Protein AF-A0A196SI64-F1 (afdb_monomer_lite)

Structure (mmCIF, N/CA/C/O backbone):
data_AF-A0A196SI64-F1
#
_entry.id   AF-A0A196SI64-F1
#
loop_
_atom_site.group_PDB
_atom_site.id
_atom_site.type_symbol
_atom_site.label_atom_id
_atom_site.label_alt_id
_atom_site.label_comp_id
_atom_site.label_asym_id
_atom_site.label_entity_id
_atom_site.label_seq_id
_atom_site.pdbx_PDB_ins_code
_atom_site.Cartn_x
_atom_site.Cartn_y
_atom_site.Cartn_z
_atom_site.occupancy
_atom_site.B_iso_or_equiv
_atom_site.auth_seq_id
_atom_site.auth_comp_id
_atom_site.auth_asym_id
_atom_site.auth_atom_id
_atom_site.pdbx_PDB_model_num
ATOM 1 N N . MET A 1 1 ? 6.302 -26.941 -8.525 1.00 30.08 1 MET A N 1
ATOM 2 C CA . MET A 1 1 ? 6.278 -25.938 -9.604 1.00 30.08 1 MET A CA 1
ATOM 3 C C . MET A 1 1 ? 6.922 -24.728 -8.967 1.00 30.08 1 MET A C 1
ATOM 5 O O . MET A 1 1 ? 6.336 -24.206 -8.030 1.00 30.08 1 MET A O 1
ATOM 9 N N . ASP A 1 2 ? 8.178 -24.442 -9.303 1.00 28.81 2 ASP A N 1
ATOM 10 C CA . ASP A 1 2 ? 8.919 -23.342 -8.682 1.00 28.81 2 ASP A CA 1
ATOM 11 C C . ASP A 1 2 ? 8.288 -22.029 -9.145 1.00 28.81 2 ASP A C 1
ATOM 13 O O . ASP A 1 2 ? 8.550 -21.562 -10.251 1.00 28.81 2 ASP A O 1
ATOM 17 N N . LEU A 1 3 ? 7.377 -21.486 -8.336 1.00 34.16 3 LEU A N 1
ATOM 18 C CA . LEU A 1 3 ? 6.926 -20.113 -8.503 1.00 34.16 3 LEU A CA 1
ATOM 19 C C . LEU A 1 3 ? 8.133 -19.219 -8.200 1.00 34.16 3 LEU A C 1
ATOM 21 O O . LEU A 1 3 ? 8.710 -19.281 -7.114 1.00 34.16 3 LEU A O 1
ATOM 25 N N . SER A 1 4 ? 8.569 -18.439 -9.185 1.00 33.88 4 SER A N 1
ATOM 26 C CA . SER A 1 4 ? 9.511 -17.346 -8.972 1.00 33.88 4 SER A CA 1
ATOM 27 C C . SER A 1 4 ? 8.766 -16.250 -8.216 1.00 33.88 4 SER A C 1
ATOM 29 O O . SER A 1 4 ? 7.861 -15.628 -8.768 1.00 33.88 4 SER A O 1
ATOM 31 N N . TYR A 1 5 ? 9.104 -16.031 -6.949 1.00 38.38 5 TYR A N 1
ATOM 32 C CA . TYR A 1 5 ? 8.443 -15.014 -6.136 1.00 38.38 5 TYR A CA 1
ATOM 33 C C . TYR A 1 5 ? 9.194 -13.705 -6.302 1.00 38.38 5 TYR A C 1
ATOM 35 O O . TYR A 1 5 ? 10.058 -13.366 -5.495 1.00 38.38 5 TYR A O 1
ATOM 43 N N . TYR A 1 6 ? 8.868 -12.973 -7.363 1.00 43.50 6 TYR A N 1
ATOM 44 C CA . TYR A 1 6 ? 9.128 -11.544 -7.372 1.00 43.50 6 TYR A CA 1
ATOM 45 C C . TYR A 1 6 ? 7.879 -10.792 -6.926 1.00 43.50 6 TYR A C 1
ATOM 47 O O . TYR A 1 6 ? 6.749 -11.161 -7.240 1.00 43.50 6 TYR A O 1
ATOM 55 N N . VAL A 1 7 ? 8.099 -9.691 -6.212 1.00 43.78 7 VAL A N 1
ATOM 56 C CA . VAL A 1 7 ? 7.031 -8.777 -5.790 1.00 43.78 7 VAL A CA 1
ATOM 57 C C . VAL A 1 7 ? 6.436 -8.011 -6.986 1.00 43.78 7 VAL A C 1
ATOM 59 O O . VAL A 1 7 ? 5.383 -7.383 -6.873 1.00 43.78 7 VAL A O 1
ATOM 62 N N . PHE A 1 8 ? 7.040 -8.104 -8.178 1.00 49.38 8 PHE A N 1
ATOM 63 C CA . PHE A 1 8 ? 6.669 -7.290 -9.333 1.00 49.38 8 PHE A CA 1
ATOM 64 C C . PHE A 1 8 ? 6.769 -8.067 -10.650 1.00 49.38 8 PHE A C 1
ATOM 66 O O . PHE A 1 8 ? 7.832 -8.114 -11.259 1.00 49.38 8 PHE A O 1
ATOM 73 N N . ASP A 1 9 ? 5.646 -8.600 -11.135 1.00 44.19 9 ASP A N 1
ATOM 74 C CA . ASP A 1 9 ? 5.552 -9.148 -12.503 1.00 44.19 9 ASP A CA 1
ATOM 75 C C . ASP A 1 9 ? 5.504 -8.039 -13.571 1.00 44.19 9 ASP A C 1
ATOM 77 O O . ASP A 1 9 ? 5.428 -8.300 -14.768 1.00 44.19 9 ASP A O 1
ATOM 81 N N . SER A 1 10 ? 5.544 -6.766 -13.165 1.00 54.84 10 SER A N 1
ATOM 82 C CA . SER A 1 10 ? 5.630 -5.627 -14.078 1.00 54.84 10 SER A CA 1
ATOM 83 C C . SER A 1 10 ? 6.319 -4.449 -13.389 1.00 54.84 10 SER A C 1
ATOM 85 O O . SER A 1 10 ? 5.658 -3.573 -12.828 1.00 54.84 10 SER A O 1
ATOM 87 N N . LEU A 1 11 ? 7.656 -4.403 -13.449 1.00 63.66 11 LEU A N 1
ATOM 88 C CA . LEU A 1 11 ? 8.437 -3.193 -13.132 1.00 63.66 11 LEU A CA 1
ATOM 89 C C . LEU A 1 11 ? 7.867 -1.974 -13.868 1.00 63.66 11 LEU A C 1
ATOM 91 O O . LEU A 1 11 ? 7.772 -0.892 -13.293 1.00 63.66 11 LEU A O 1
ATOM 95 N N . LEU A 1 12 ? 7.380 -2.196 -15.091 1.00 64.81 12 LEU A N 1
ATOM 96 C CA . LEU A 1 12 ? 6.592 -1.244 -15.857 1.00 64.81 12 LEU A CA 1
ATOM 97 C C . LEU A 1 12 ? 5.454 -0.606 -15.056 1.00 64.81 12 LEU A C 1
ATOM 99 O O . LEU A 1 12 ? 5.358 0.611 -15.035 1.00 64.81 12 LEU A O 1
ATOM 103 N N . ILE A 1 13 ? 4.614 -1.388 -14.370 1.00 62.69 13 ILE A N 1
ATOM 104 C CA . ILE A 1 13 ? 3.461 -0.853 -13.630 1.00 62.69 13 ILE A CA 1
ATOM 105 C C . ILE A 1 13 ? 3.941 0.061 -12.508 1.00 62.69 13 ILE A C 1
ATOM 107 O O . ILE A 1 13 ? 3.446 1.175 -12.394 1.00 62.69 13 ILE A O 1
ATOM 111 N N . ILE A 1 14 ? 4.946 -0.351 -11.729 1.00 67.44 14 ILE A N 1
ATOM 112 C CA . ILE A 1 14 ? 5.529 0.497 -10.676 1.00 67.44 14 ILE A CA 1
ATOM 113 C C . ILE A 1 14 ? 6.030 1.809 -11.271 1.00 67.44 14 ILE A C 1
ATOM 115 O O . ILE A 1 14 ? 5.760 2.883 -10.739 1.00 67.44 14 ILE A O 1
ATOM 119 N N . PHE A 1 15 ? 6.766 1.724 -12.375 1.00 73.38 15 PHE A N 1
ATOM 120 C CA . PHE A 1 15 ? 7.350 2.894 -13.005 1.00 73.38 15 PHE A CA 1
ATOM 121 C C . PHE A 1 15 ? 6.266 3.817 -13.553 1.00 73.38 15 PHE A C 1
ATOM 123 O O . PHE A 1 15 ? 6.338 5.022 -13.340 1.00 73.38 15 PHE A O 1
ATOM 130 N N . VAL A 1 16 ? 5.219 3.264 -14.163 1.00 67.62 16 VAL A N 1
ATOM 131 C CA . VAL A 1 16 ? 4.068 4.033 -14.635 1.00 67.62 16 VAL A CA 1
ATOM 132 C C . VAL A 1 16 ? 3.354 4.712 -13.465 1.00 67.62 16 VAL A C 1
ATOM 134 O O . VAL A 1 16 ? 3.105 5.908 -13.507 1.00 67.62 16 VAL A O 1
ATOM 137 N N . CYS A 1 17 ? 3.118 4.013 -12.359 1.00 63.72 17 CYS A N 1
ATOM 138 C CA . CYS A 1 17 ? 2.460 4.604 -11.187 1.00 63.72 17 CYS A CA 1
ATOM 139 C C . CYS A 1 17 ? 3.237 5.753 -10.568 1.00 63.72 17 CYS A C 1
ATOM 141 O O . CYS A 1 17 ? 2.659 6.702 -10.044 1.00 63.72 17 CYS A O 1
ATOM 143 N N . LEU A 1 18 ? 4.557 5.601 -10.525 1.00 67.62 18 LEU A N 1
ATOM 144 C CA . LEU A 1 18 ? 5.414 6.509 -9.787 1.00 67.62 18 LEU A CA 1
ATOM 145 C C . LEU A 1 18 ? 5.905 7.669 -10.650 1.00 67.62 18 LEU A C 1
ATOM 147 O O . LEU A 1 18 ? 6.219 8.722 -10.093 1.00 67.62 18 LEU A O 1
ATOM 151 N N . PHE A 1 19 ? 5.992 7.472 -11.968 1.00 76.50 19 PHE A N 1
ATOM 152 C CA . PHE A 1 19 ? 6.751 8.343 -12.861 1.00 76.50 19 PHE A CA 1
ATOM 153 C C . PHE A 1 19 ? 6.065 8.634 -14.201 1.00 76.50 19 PHE A C 1
ATOM 155 O O . PHE A 1 19 ? 6.665 9.337 -15.008 1.00 76.50 19 PHE A O 1
ATOM 162 N N . PHE A 1 20 ? 4.857 8.129 -14.482 1.00 75.56 20 PHE A N 1
ATOM 163 C CA . PHE A 1 20 ? 4.168 8.440 -15.740 1.00 75.56 20 PHE A CA 1
ATOM 164 C C . PHE A 1 20 ? 3.670 9.884 -15.774 1.00 75.56 20 PHE A C 1
ATOM 166 O O . PHE A 1 20 ? 2.842 10.307 -14.968 1.00 75.56 20 PHE A O 1
ATOM 173 N N . ASP A 1 21 ? 4.161 10.621 -16.758 1.00 72.19 21 ASP A N 1
ATOM 174 C CA . ASP A 1 21 ? 3.692 11.934 -17.152 1.00 72.19 21 ASP A CA 1
ATOM 175 C C . ASP A 1 21 ? 2.657 11.774 -18.273 1.00 72.19 21 ASP A C 1
ATOM 177 O O . ASP A 1 21 ? 2.981 11.397 -19.403 1.00 72.19 21 ASP A O 1
ATOM 181 N N . ASN A 1 22 ? 1.390 12.032 -17.944 1.00 63.09 22 ASN A N 1
ATOM 182 C CA . ASN A 1 22 ? 0.224 11.782 -18.793 1.00 63.09 22 ASN A CA 1
ATOM 183 C C . ASN A 1 22 ? 0.095 12.805 -19.942 1.00 63.09 22 ASN A C 1
ATOM 185 O O . ASN A 1 22 ? -0.873 13.558 -20.040 1.00 63.09 22 ASN A O 1
ATOM 189 N N . SER A 1 23 ? 1.097 12.828 -20.814 1.00 65.12 23 SER A N 1
ATOM 190 C CA . SER A 1 23 ? 1.208 13.703 -21.985 1.00 65.12 23 SER A CA 1
ATOM 191 C C . SER A 1 23 ? 0.613 13.092 -23.266 1.00 65.12 23 SER A C 1
ATOM 193 O O . SER A 1 23 ? 0.584 13.751 -24.306 1.00 65.12 23 SER A O 1
ATOM 195 N N . THR A 1 24 ? 0.118 11.850 -23.210 1.00 66.38 24 THR A N 1
ATOM 196 C CA . THR A 1 24 ? -0.490 11.134 -24.346 1.00 66.38 24 THR A CA 1
ATOM 197 C C . THR A 1 24 ? -1.909 11.609 -24.654 1.00 66.38 24 THR A C 1
ATOM 199 O O . THR A 1 24 ? -2.684 11.896 -23.745 1.00 66.38 24 THR A O 1
ATOM 202 N N . SER A 1 25 ? -2.302 11.589 -25.932 1.00 73.81 25 SER A N 1
ATOM 203 C CA . SER A 1 25 ? -3.694 11.815 -26.362 1.00 73.81 25 SER A CA 1
ATOM 204 C C . SER A 1 25 ? -4.568 10.550 -26.359 1.00 73.81 25 SER A C 1
ATOM 206 O O . SER A 1 25 ? -5.741 10.623 -26.728 1.00 73.81 25 SER A O 1
ATOM 208 N N . ASP A 1 26 ? -4.002 9.395 -26.004 1.00 74.81 26 ASP A N 1
ATOM 209 C CA . ASP A 1 26 ? -4.664 8.095 -26.099 1.00 74.81 26 ASP A CA 1
ATOM 210 C C . ASP A 1 26 ? -5.736 7.873 -25.023 1.00 74.81 26 ASP A C 1
ATOM 212 O O . ASP A 1 26 ? -5.759 8.484 -23.949 1.00 74.81 26 ASP A O 1
ATOM 216 N N . SER A 1 27 ? -6.679 6.982 -25.337 1.00 67.38 27 SER A N 1
ATOM 217 C CA . SER A 1 27 ? -7.809 6.680 -24.458 1.00 67.38 27 SER A CA 1
ATOM 218 C C . SER A 1 27 ? -7.387 5.881 -23.214 1.00 67.38 27 SER A C 1
ATOM 220 O O . SER A 1 27 ? -6.330 5.255 -23.180 1.00 67.38 27 SER A O 1
ATOM 222 N N . LEU A 1 28 ? -8.235 5.877 -22.172 1.00 53.81 28 LEU A N 1
ATOM 223 C CA . LEU A 1 28 ? -7.975 5.114 -20.934 1.00 53.81 28 LEU A CA 1
ATOM 224 C C . LEU A 1 28 ? -7.780 3.639 -21.194 1.00 53.81 28 LEU A C 1
ATOM 226 O O . LEU A 1 28 ? -6.816 3.049 -20.718 1.00 53.81 28 LEU A O 1
ATOM 230 N N . ASP A 1 29 ? -8.710 3.082 -21.951 1.00 53.50 29 ASP A N 1
ATOM 231 C CA . ASP A 1 29 ? -8.755 1.658 -22.198 1.00 53.50 29 ASP A CA 1
ATOM 232 C C . ASP A 1 29 ? -7.506 1.239 -22.969 1.00 53.50 29 ASP A C 1
ATOM 234 O O . ASP A 1 29 ? -6.920 0.210 -22.665 1.00 53.50 29 ASP A O 1
ATOM 238 N N . THR A 1 30 ? -7.026 2.091 -23.880 1.00 65.69 30 THR A N 1
ATOM 239 C CA . THR A 1 30 ? -5.763 1.900 -24.601 1.00 65.69 30 THR A CA 1
ATOM 240 C C . THR A 1 30 ? -4.565 1.888 -23.648 1.00 65.69 30 THR A C 1
ATOM 242 O O . THR A 1 30 ? -3.790 0.938 -23.670 1.00 65.69 30 THR A O 1
ATOM 245 N N . ILE A 1 31 ? -4.441 2.878 -22.757 1.00 60.47 31 ILE A N 1
ATOM 246 C CA . ILE A 1 31 ? -3.343 2.942 -21.776 1.00 60.47 31 ILE A CA 1
ATOM 247 C C . ILE A 1 31 ? -3.358 1.717 -20.849 1.00 60.47 31 ILE A C 1
ATOM 249 O O . ILE A 1 31 ? -2.324 1.090 -20.638 1.00 60.47 31 ILE A O 1
ATOM 253 N N . ILE A 1 32 ? -4.523 1.342 -20.311 1.00 57.56 32 ILE A N 1
ATOM 254 C CA . ILE A 1 32 ? -4.653 0.159 -19.446 1.00 57.56 32 ILE A CA 1
ATOM 255 C C . ILE A 1 32 ? -4.299 -1.113 -20.216 1.00 57.56 32 ILE A C 1
ATOM 257 O O . ILE A 1 32 ? -3.566 -1.945 -19.690 1.00 57.56 32 ILE A O 1
ATOM 261 N N . GLN A 1 33 ? -4.771 -1.261 -21.456 1.00 59.78 33 GLN A N 1
ATOM 262 C CA . GLN A 1 33 ? -4.428 -2.402 -22.308 1.00 59.78 33 GLN A CA 1
ATOM 263 C C . GLN A 1 33 ? -2.913 -2.506 -22.507 1.00 59.78 33 GLN A C 1
ATOM 265 O O . GLN A 1 33 ? -2.360 -3.584 -22.313 1.00 59.78 33 GLN A O 1
ATOM 270 N N . HIS A 1 34 ? -2.230 -1.396 -22.803 1.00 63.34 34 HIS A N 1
ATOM 271 C CA . HIS A 1 34 ? -0.771 -1.367 -22.923 1.00 63.34 34 HIS A CA 1
ATOM 272 C C . HIS A 1 34 ? -0.076 -1.725 -21.601 1.00 63.34 34 HIS A C 1
ATOM 274 O O . HIS A 1 34 ? 0.889 -2.488 -21.609 1.00 63.34 34 HIS A O 1
ATOM 280 N N . ALA A 1 35 ? -0.571 -1.235 -20.457 1.00 58.34 35 ALA A N 1
ATOM 281 C CA . ALA A 1 35 ? -0.001 -1.558 -19.144 1.00 58.34 35 ALA A CA 1
ATOM 282 C C . ALA A 1 35 ? -0.155 -3.049 -18.814 1.00 58.34 35 ALA A C 1
ATOM 284 O O . ALA A 1 35 ? 0.813 -3.696 -18.422 1.00 58.34 35 ALA A O 1
ATOM 285 N N . MET A 1 36 ? -1.352 -3.604 -19.023 1.00 53.72 36 MET A N 1
ATOM 286 C CA . MET A 1 36 ? -1.650 -5.026 -18.818 1.00 53.72 36 MET A CA 1
ATOM 287 C C . MET A 1 36 ? -0.894 -5.932 -19.797 1.00 53.72 36 MET A C 1
ATOM 289 O O . MET A 1 36 ? -0.598 -7.076 -19.464 1.00 53.72 36 MET A O 1
ATOM 293 N N . ALA A 1 37 ? -0.581 -5.433 -20.994 1.00 62.78 37 ALA A N 1
ATOM 294 C CA . ALA A 1 37 ? 0.196 -6.146 -22.002 1.00 62.78 37 ALA A CA 1
ATOM 295 C C . ALA A 1 37 ? 1.718 -6.043 -21.797 1.00 62.78 37 ALA A C 1
ATOM 297 O O . ALA A 1 37 ? 2.463 -6.683 -22.538 1.00 62.78 37 ALA A O 1
ATOM 298 N N . GLY A 1 38 ? 2.195 -5.252 -20.828 1.00 61.66 38 GLY A N 1
ATOM 299 C CA . GLY A 1 38 ? 3.630 -5.045 -20.627 1.00 61.66 38 GLY A CA 1
ATOM 300 C C . GLY A 1 38 ? 4.293 -4.221 -21.741 1.00 61.66 38 GLY A C 1
ATOM 301 O O . GLY A 1 38 ? 5.450 -4.469 -22.075 1.00 61.66 38 GLY A O 1
ATOM 302 N N . ASP A 1 39 ? 3.579 -3.273 -22.359 1.00 72.25 39 ASP A N 1
ATOM 303 C CA . ASP A 1 39 ? 4.062 -2.515 -23.522 1.00 72.25 39 ASP A CA 1
ATOM 304 C C . ASP A 1 39 ? 5.041 -1.395 -23.128 1.00 72.25 39 ASP A C 1
ATOM 306 O O . ASP A 1 39 ? 4.709 -0.212 -23.061 1.00 72.25 39 ASP A O 1
ATOM 310 N N . TYR A 1 40 ? 6.284 -1.777 -22.842 1.00 70.81 40 TYR A N 1
ATOM 311 C CA . TYR A 1 40 ? 7.365 -0.846 -22.518 1.00 70.81 40 TYR A CA 1
ATOM 312 C C . TYR A 1 40 ? 7.569 0.272 -23.559 1.00 70.81 40 TYR A C 1
ATOM 314 O O . TYR A 1 40 ? 7.683 1.429 -23.139 1.00 70.81 40 TYR A O 1
ATOM 322 N N . PRO A 1 41 ? 7.605 -0.004 -24.882 1.00 79.25 41 PRO A N 1
ATOM 323 C CA . PRO A 1 41 ? 7.725 1.039 -25.902 1.00 79.25 41 PRO A CA 1
ATOM 324 C C . PRO A 1 41 ? 6.670 2.140 -25.793 1.00 79.25 41 PRO A C 1
ATOM 326 O O . PRO A 1 41 ? 6.998 3.302 -26.030 1.00 79.25 41 PRO A O 1
ATOM 329 N N . TYR A 1 42 ? 5.439 1.785 -25.414 1.00 80.19 42 TYR A N 1
ATOM 330 C CA . TYR A 1 42 ? 4.369 2.753 -25.199 1.00 80.19 42 TYR A CA 1
ATOM 331 C C . TYR A 1 42 ? 4.674 3.704 -24.032 1.00 80.19 42 TYR A C 1
ATOM 333 O O . TYR A 1 42 ? 4.521 4.911 -24.174 1.00 80.19 42 TYR A O 1
ATOM 341 N N . PHE A 1 43 ? 5.130 3.196 -22.882 1.00 77.50 43 PHE A N 1
ATOM 342 C CA . PHE A 1 43 ? 5.270 4.017 -21.669 1.00 77.50 43 PHE A CA 1
ATOM 343 C C . PHE A 1 43 ? 6.596 4.754 -21.535 1.00 77.50 43 PHE A C 1
ATOM 345 O O . PHE A 1 43 ? 6.608 5.852 -20.988 1.00 77.50 43 PHE A O 1
ATOM 352 N N . ILE A 1 44 ? 7.707 4.176 -22.000 1.00 81.25 44 ILE A N 1
ATOM 353 C CA . ILE A 1 44 ? 9.061 4.730 -21.815 1.00 81.25 44 ILE A CA 1
ATOM 354 C C . ILE A 1 44 ? 9.173 6.229 -22.148 1.00 81.25 44 ILE A C 1
ATOM 356 O O . ILE A 1 44 ? 9.777 6.944 -21.348 1.00 81.25 44 ILE A O 1
ATOM 360 N N . PRO A 1 45 ? 8.596 6.740 -23.256 1.00 82.94 45 PRO A N 1
ATOM 361 C CA . PRO A 1 45 ? 8.681 8.162 -23.601 1.00 82.94 45 PRO A CA 1
ATOM 362 C C . PRO A 1 45 ? 8.002 9.100 -22.595 1.00 82.94 45 PRO A C 1
ATOM 364 O O . PRO A 1 45 ? 8.270 10.298 -22.599 1.00 82.94 45 PRO A O 1
ATOM 367 N N . HIS A 1 46 ? 7.123 8.561 -21.753 1.00 79.25 46 HIS A N 1
ATOM 368 C CA . HIS A 1 46 ? 6.289 9.300 -20.813 1.00 79.25 46 HIS A CA 1
ATOM 369 C C . HIS A 1 46 ? 6.733 9.111 -19.358 1.00 79.25 46 HIS A C 1
ATOM 371 O O . HIS A 1 46 ? 6.065 9.594 -18.455 1.00 79.25 46 HIS A O 1
ATOM 377 N N . LEU A 1 47 ? 7.836 8.409 -19.089 1.00 82.12 47 LEU A N 1
ATOM 378 C CA . LEU A 1 47 ? 8.325 8.201 -17.725 1.00 82.12 47 LEU A CA 1
ATOM 379 C C . LEU A 1 47 ? 9.350 9.276 -17.330 1.00 82.12 47 LEU A C 1
ATOM 381 O O . LEU A 1 47 ? 10.363 9.457 -18.000 1.00 82.12 47 LEU A O 1
ATOM 385 N N . SER A 1 48 ? 9.122 9.939 -16.195 1.00 82.62 48 SER A N 1
ATOM 386 C CA . SER A 1 48 ? 10.004 10.955 -15.607 1.00 82.62 48 SER A CA 1
ATOM 387 C C . SER A 1 48 ? 10.493 10.524 -14.225 1.00 82.62 48 SER A C 1
ATOM 389 O O . SER A 1 48 ? 9.809 10.702 -13.217 1.00 82.62 48 SER A O 1
ATOM 391 N N . ILE A 1 49 ? 11.696 9.950 -14.170 1.00 82.75 49 ILE A N 1
ATOM 392 C CA . ILE A 1 49 ? 12.243 9.304 -12.969 1.00 82.75 49 ILE A CA 1
ATOM 393 C C . ILE A 1 49 ? 13.373 10.162 -12.374 1.00 82.75 49 ILE A C 1
ATOM 395 O O . ILE A 1 49 ? 14.491 10.132 -12.892 1.00 82.75 49 ILE A O 1
ATOM 399 N N . PRO A 1 50 ? 13.137 10.926 -11.295 1.00 80.25 50 PRO A N 1
ATOM 400 C CA . PRO A 1 50 ? 14.181 11.755 -10.700 1.00 80.25 50 PRO A CA 1
ATOM 401 C C . PRO A 1 50 ? 15.236 10.896 -9.988 1.00 80.25 50 PRO A C 1
ATOM 403 O O . PRO A 1 50 ? 14.929 9.820 -9.470 1.00 80.25 50 PRO A O 1
ATOM 406 N N . SER A 1 51 ? 16.479 11.381 -9.918 1.00 74.44 51 SER A N 1
ATOM 407 C CA . SER A 1 51 ? 17.599 10.614 -9.348 1.00 74.44 51 SER A CA 1
ATOM 408 C C . SER A 1 51 ? 17.376 10.169 -7.895 1.00 74.44 51 SER A C 1
ATOM 410 O O . SER A 1 51 ? 17.716 9.045 -7.519 1.00 74.44 51 SER A O 1
ATOM 412 N N . GLU A 1 52 ? 16.723 11.006 -7.091 1.00 70.00 52 GLU A N 1
ATOM 413 C CA . GLU A 1 52 ? 16.328 10.706 -5.708 1.00 70.00 52 GLU A CA 1
ATOM 414 C C . GLU A 1 52 ? 15.327 9.543 -5.583 1.00 70.00 52 GLU A C 1
ATOM 416 O O . GLU A 1 52 ? 15.286 8.878 -4.544 1.00 70.00 52 GLU A O 1
ATOM 421 N N . ALA A 1 53 ? 14.552 9.234 -6.631 1.00 67.88 53 ALA A N 1
ATOM 422 C CA . ALA A 1 53 ? 13.586 8.135 -6.599 1.00 67.88 53 ALA A CA 1
ATOM 423 C C . ALA A 1 53 ? 14.254 6.759 -6.474 1.00 67.88 53 ALA A C 1
ATOM 425 O O . ALA A 1 53 ? 13.621 5.812 -6.001 1.00 67.88 53 ALA A O 1
ATOM 426 N N . ILE A 1 54 ? 15.541 6.646 -6.826 1.00 67.94 54 ILE A N 1
ATOM 427 C CA . ILE A 1 54 ? 16.303 5.404 -6.671 1.00 67.94 54 ILE A CA 1
ATOM 428 C C . ILE A 1 54 ? 16.431 4.982 -5.221 1.00 67.94 54 ILE A C 1
ATOM 430 O O . ILE A 1 54 ? 16.511 3.789 -4.966 1.00 67.94 54 ILE A O 1
ATOM 434 N N . HIS A 1 55 ? 16.384 5.903 -4.259 1.00 58.34 55 HIS A N 1
ATOM 435 C CA . HIS A 1 55 ? 16.356 5.497 -2.860 1.00 58.34 55 HIS A CA 1
ATOM 436 C C . HIS A 1 55 ? 15.079 4.696 -2.560 1.00 58.34 55 HIS A C 1
ATOM 438 O O . HIS A 1 55 ? 15.151 3.585 -2.041 1.00 58.34 55 HIS A O 1
ATOM 444 N N . SER A 1 56 ? 13.918 5.188 -2.997 1.00 54.84 56 SER A N 1
ATOM 445 C CA . SER A 1 56 ? 12.637 4.487 -2.852 1.00 54.84 56 SER A CA 1
ATOM 446 C C . SER A 1 56 ? 12.568 3.195 -3.675 1.00 54.84 56 SER A C 1
ATOM 448 O O . SER A 1 56 ? 12.096 2.181 -3.171 1.00 54.84 56 SER A O 1
ATOM 450 N N . LEU A 1 57 ? 13.086 3.199 -4.907 1.00 61.78 57 LEU A N 1
ATOM 451 C CA . LEU A 1 57 ? 13.144 2.010 -5.761 1.00 61.78 57 LEU A CA 1
ATOM 452 C C . LEU A 1 57 ? 14.139 0.968 -5.236 1.00 61.78 57 LEU A C 1
ATOM 454 O O . LEU A 1 57 ? 13.843 -0.214 -5.273 1.00 61.78 57 LEU A O 1
ATOM 458 N N . SER A 1 58 ? 15.276 1.378 -4.672 1.00 55.53 58 SER A N 1
ATOM 459 C CA . SER A 1 58 ? 16.241 0.470 -4.037 1.00 55.53 58 SER A CA 1
ATOM 460 C C . SER A 1 58 ? 15.644 -0.257 -2.840 1.00 55.53 58 SER A C 1
ATOM 462 O O . SER A 1 58 ? 15.911 -1.437 -2.658 1.00 55.53 58 SER A O 1
ATOM 464 N N . LEU A 1 59 ? 14.776 0.414 -2.078 1.00 50.84 59 LEU A N 1
ATOM 465 C CA . LEU A 1 59 ? 14.033 -0.193 -0.976 1.00 50.84 59 LEU A CA 1
ATOM 466 C C . LEU A 1 59 ? 12.947 -1.154 -1.483 1.00 50.84 59 LEU A C 1
ATOM 468 O O . LEU A 1 59 ? 12.749 -2.205 -0.885 1.00 50.84 59 LEU A O 1
ATOM 472 N N . LEU A 1 60 ? 12.286 -0.830 -2.601 1.00 53.06 60 LEU A N 1
ATOM 473 C CA . LEU A 1 60 ? 11.334 -1.722 -3.280 1.00 53.06 60 LEU A CA 1
ATOM 474 C C . LEU A 1 60 ? 12.027 -2.949 -3.903 1.00 53.06 60 LEU A C 1
ATOM 476 O O . LEU A 1 60 ? 11.472 -4.044 -3.894 1.00 53.06 60 LEU A O 1
ATOM 480 N N . PHE A 1 61 ? 13.244 -2.781 -4.427 1.00 54.47 61 PHE A N 1
ATOM 481 C CA . PHE A 1 61 ? 13.993 -3.798 -5.171 1.00 54.47 61 PHE A CA 1
ATOM 482 C C . PHE A 1 61 ? 15.056 -4.535 -4.361 1.00 54.47 61 PHE A C 1
ATOM 484 O O . PHE A 1 61 ? 15.665 -5.448 -4.910 1.00 54.47 61 PHE A O 1
ATOM 491 N N . ALA A 1 62 ? 15.229 -4.255 -3.065 1.00 49.94 62 ALA A N 1
ATOM 492 C CA . ALA A 1 62 ? 16.132 -4.982 -2.155 1.00 49.94 62 ALA A CA 1
ATOM 493 C C . ALA A 1 62 ? 15.783 -6.484 -1.962 1.00 49.94 62 ALA A C 1
ATOM 495 O O . ALA A 1 62 ? 16.289 -7.150 -1.059 1.00 49.94 62 ALA A O 1
ATOM 496 N N . CYS A 1 63 ? 14.929 -7.036 -2.824 1.00 44.28 63 CYS A N 1
ATOM 497 C CA . CYS A 1 63 ? 14.632 -8.455 -2.988 1.00 44.28 63 CYS A CA 1
ATOM 498 C C . CYS A 1 63 ? 15.335 -9.090 -4.202 1.00 44.28 63 CYS A C 1
ATOM 500 O O . CYS A 1 63 ? 15.236 -10.299 -4.369 1.00 44.28 63 CYS A O 1
ATOM 502 N N . GLY A 1 64 ? 16.015 -8.310 -5.045 1.00 39.28 64 GLY A N 1
ATOM 503 C CA . GLY A 1 64 ? 16.775 -8.808 -6.188 1.00 39.28 64 GLY A CA 1
ATOM 504 C C . GLY A 1 64 ? 18.251 -8.780 -5.881 1.00 39.28 64 GLY A C 1
ATOM 505 O O . GLY A 1 64 ? 18.864 -7.717 -5.855 1.00 39.28 64 GLY A O 1
ATOM 506 N N . ASP A 1 65 ? 18.802 -9.960 -5.644 1.00 37.28 65 ASP A N 1
ATOM 507 C CA . ASP A 1 65 ? 20.234 -10.191 -5.608 1.00 37.28 65 ASP A CA 1
ATOM 508 C C . ASP A 1 65 ? 20.814 -9.749 -6.958 1.00 37.28 65 ASP A C 1
ATOM 510 O O . ASP A 1 65 ? 20.626 -10.425 -7.972 1.00 37.28 65 ASP A O 1
ATOM 514 N N . THR A 1 66 ? 21.464 -8.590 -7.010 1.00 45.25 66 THR A N 1
ATOM 515 C CA . THR A 1 66 ? 22.292 -8.220 -8.155 1.00 45.25 66 THR A CA 1
ATOM 516 C C . THR A 1 66 ? 23.641 -8.903 -7.955 1.00 45.25 66 THR A C 1
ATOM 518 O O . THR A 1 66 ? 24.605 -8.296 -7.494 1.00 45.25 66 THR A O 1
ATOM 521 N N . LEU A 1 67 ? 23.678 -10.202 -8.265 1.00 38.78 67 LEU A N 1
ATOM 522 C CA . LEU A 1 67 ? 24.884 -11.035 -8.345 1.00 38.78 67 LEU A CA 1
ATOM 523 C C . LEU A 1 67 ? 25.723 -11.155 -7.052 1.00 38.78 67 LEU A C 1
ATOM 525 O O . LEU A 1 67 ? 26.950 -11.213 -7.122 1.00 38.78 67 LEU A O 1
ATOM 529 N N . GLY A 1 68 ? 25.106 -11.254 -5.874 1.00 41.22 68 GLY A N 1
ATOM 530 C CA . GLY A 1 68 ? 25.804 -11.652 -4.650 1.00 41.22 68 GLY A CA 1
ATOM 531 C C . GLY A 1 68 ? 26.740 -10.598 -4.051 1.00 41.22 68 GLY A C 1
ATOM 532 O O . GLY A 1 68 ? 27.617 -10.960 -3.264 1.00 41.22 68 GLY A O 1
ATOM 533 N N . GLU A 1 69 ? 26.585 -9.314 -4.392 1.00 41.09 69 GLU A N 1
ATOM 534 C CA . GLU A 1 69 ? 27.321 -8.224 -3.741 1.00 41.09 69 GLU A CA 1
ATOM 535 C C . GLU A 1 69 ? 26.451 -7.498 -2.698 1.00 41.09 69 GLU A C 1
ATOM 537 O O . GLU A 1 69 ? 25.372 -7.000 -3.005 1.00 41.09 69 GLU A O 1
ATOM 542 N N . GLU A 1 70 ? 26.954 -7.387 -1.461 1.00 48.69 70 GLU A N 1
ATOM 543 C CA . GLU A 1 70 ? 26.386 -6.620 -0.335 1.00 48.69 70 GLU A CA 1
ATOM 544 C C . GLU A 1 70 ? 26.420 -5.091 -0.590 1.00 48.69 70 GLU A C 1
ATOM 546 O O . GLU A 1 70 ? 27.051 -4.328 0.146 1.00 48.69 70 GLU A O 1
ATOM 551 N N . ARG A 1 71 ? 25.814 -4.604 -1.679 1.00 50.12 71 ARG A N 1
ATOM 552 C CA . ARG A 1 71 ? 25.823 -3.182 -2.062 1.00 50.12 71 ARG A CA 1
ATOM 553 C C . ARG A 1 71 ? 24.413 -2.647 -2.294 1.00 50.12 71 ARG A C 1
ATOM 555 O O . ARG A 1 71 ? 23.524 -3.349 -2.754 1.00 50.12 71 ARG A O 1
ATOM 562 N N . SER A 1 72 ? 24.213 -1.363 -1.988 1.00 54.78 72 SER A N 1
ATOM 563 C CA . SER A 1 72 ? 22.957 -0.661 -2.290 1.00 54.78 72 SER A CA 1
ATOM 564 C C . SER A 1 72 ? 22.761 -0.569 -3.802 1.00 54.78 72 SER A C 1
ATOM 566 O O . SER A 1 72 ? 23.688 -0.147 -4.498 1.00 54.78 72 SER A O 1
ATOM 568 N N . LEU A 1 73 ? 21.551 -0.842 -4.305 1.00 61.09 73 LEU A N 1
ATOM 569 C CA . LEU A 1 73 ? 21.196 -0.709 -5.727 1.00 61.09 73 LEU A CA 1
ATOM 570 C C . LEU A 1 73 ? 21.616 0.653 -6.306 1.00 61.09 73 LEU A C 1
ATOM 572 O O . LEU A 1 73 ? 22.109 0.736 -7.426 1.00 61.09 73 LEU A O 1
ATOM 576 N N . SER A 1 74 ? 21.505 1.718 -5.506 1.00 61.91 74 SER A N 1
ATOM 577 C CA . SER A 1 74 ? 21.915 3.074 -5.892 1.00 61.91 74 SER A CA 1
ATOM 578 C C . SER A 1 74 ? 23.392 3.191 -6.280 1.00 61.91 74 SER A C 1
ATOM 580 O O . SER A 1 74 ? 23.752 4.072 -7.050 1.00 61.91 74 SER A O 1
ATOM 582 N N . THR A 1 75 ? 24.253 2.330 -5.737 1.00 65.56 75 THR A N 1
ATOM 583 C CA . THR A 1 75 ? 25.697 2.308 -6.028 1.00 65.56 75 THR A CA 1
ATOM 584 C C . THR A 1 75 ? 26.060 1.433 -7.219 1.00 65.56 75 THR A C 1
ATOM 586 O O . THR A 1 75 ? 27.198 1.471 -7.679 1.00 65.56 75 THR A O 1
ATOM 589 N N . MET A 1 76 ? 25.104 0.645 -7.708 1.00 68.75 76 MET A N 1
ATOM 590 C CA . MET A 1 76 ? 25.302 -0.307 -8.795 1.00 68.75 76 MET A CA 1
ATOM 591 C C . MET A 1 76 ? 24.759 0.198 -10.124 1.00 68.75 76 MET A C 1
ATOM 593 O O . MET A 1 76 ? 25.229 -0.251 -11.166 1.00 68.75 76 MET A O 1
ATOM 597 N N . ILE A 1 77 ? 23.804 1.133 -10.096 1.00 76.44 77 ILE A N 1
ATOM 598 C CA . ILE A 1 77 ? 23.249 1.737 -11.307 1.00 76.44 77 ILE A CA 1
ATOM 599 C C . ILE A 1 77 ? 24.357 2.520 -12.030 1.00 76.44 77 ILE A C 1
ATOM 601 O O . ILE A 1 77 ? 24.901 3.477 -11.471 1.00 76.44 77 ILE A O 1
ATOM 605 N N . PRO A 1 78 ? 24.704 2.144 -13.274 1.00 81.38 78 PRO A N 1
ATOM 606 C CA . PRO A 1 78 ? 25.727 2.832 -14.038 1.00 81.38 78 PRO A CA 1
ATOM 607 C C . PRO A 1 78 ? 25.317 4.273 -14.329 1.00 81.38 78 PRO A C 1
ATOM 609 O O . PRO A 1 78 ? 24.152 4.544 -14.628 1.00 81.38 78 PRO A O 1
ATOM 612 N N . ALA A 1 79 ? 26.298 5.177 -14.383 1.00 82.81 79 ALA A N 1
ATOM 613 C CA . ALA A 1 79 ? 26.080 6.561 -14.813 1.00 82.81 79 ALA A CA 1
ATOM 614 C C . ALA A 1 79 ? 25.412 6.654 -16.201 1.00 82.81 79 ALA A C 1
ATOM 616 O O . ALA A 1 79 ? 24.697 7.608 -16.477 1.00 82.81 79 ALA A O 1
ATOM 617 N N . SER A 1 80 ? 25.560 5.634 -17.058 1.00 84.75 80 SER A N 1
ATOM 618 C CA . SER A 1 80 ? 24.892 5.575 -18.366 1.00 84.75 80 SER A CA 1
ATOM 619 C C . SER A 1 80 ? 23.362 5.558 -18.286 1.00 84.75 80 SER A C 1
ATOM 621 O O . SER A 1 80 ? 22.710 5.968 -19.249 1.00 84.75 80 SER A O 1
ATOM 623 N N . CYS A 1 81 ? 22.798 5.107 -17.159 1.00 85.75 81 CYS A N 1
ATOM 624 C CA . CYS A 1 81 ? 21.358 5.124 -16.907 1.00 85.75 81 CYS A CA 1
ATOM 625 C C . CYS A 1 81 ? 20.851 6.519 -16.528 1.00 85.75 81 CYS A C 1
ATOM 627 O O . CYS A 1 81 ? 19.643 6.719 -16.479 1.00 85.75 81 CYS A O 1
ATOM 629 N N . GLN A 1 82 ? 21.738 7.473 -16.241 1.00 86.81 82 GLN A N 1
ATOM 630 C CA . GLN A 1 82 ? 21.376 8.853 -15.942 1.00 86.81 82 GLN A CA 1
ATOM 631 C C . GLN A 1 82 ? 21.499 9.724 -17.192 1.00 86.81 82 GLN A C 1
ATOM 633 O O . GLN A 1 82 ? 22.349 9.524 -18.065 1.00 86.81 82 GLN A O 1
ATOM 638 N N . ASP A 1 83 ? 20.609 10.699 -17.285 1.00 85.19 83 ASP A N 1
ATOM 639 C CA . ASP A 1 83 ? 20.711 11.817 -18.200 1.00 85.19 83 ASP A CA 1
ATOM 640 C C . ASP A 1 83 ? 21.421 12.968 -17.472 1.00 85.19 83 ASP A C 1
ATOM 642 O O . ASP A 1 83 ? 20.877 13.586 -16.556 1.00 85.19 83 ASP A O 1
ATOM 646 N N . GLU A 1 84 ? 22.667 13.238 -17.868 1.00 79.88 84 GLU A N 1
ATOM 647 C CA . GLU A 1 84 ? 23.518 14.257 -17.239 1.00 79.88 84 GLU A CA 1
ATOM 648 C C . GLU A 1 84 ? 22.966 15.685 -17.383 1.00 79.88 84 GLU A C 1
ATOM 650 O O . GLU A 1 84 ? 23.299 16.554 -16.578 1.00 79.88 84 GLU A O 1
ATOM 655 N N . ALA A 1 85 ? 22.136 15.948 -1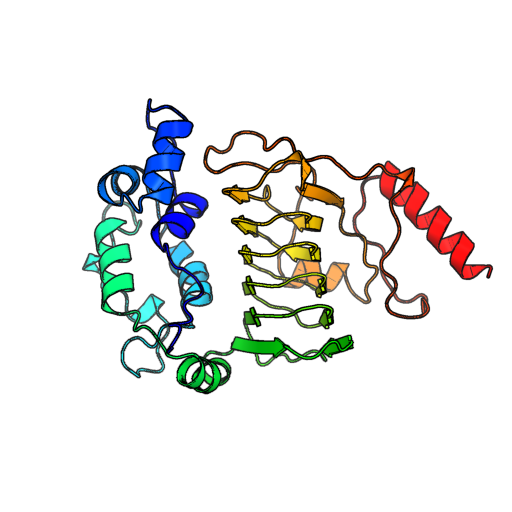8.397 1.00 81.88 85 ALA A N 1
ATOM 656 C CA . ALA A 1 85 ? 21.602 17.280 -18.663 1.00 81.88 85 ALA A CA 1
ATOM 657 C C . ALA A 1 85 ? 20.387 17.600 -17.784 1.00 81.88 85 ALA A C 1
ATOM 659 O O . ALA A 1 85 ? 20.177 18.756 -17.417 1.00 81.88 85 ALA A O 1
ATOM 660 N N . THR A 1 86 ? 19.588 16.586 -17.455 1.00 82.12 86 THR A N 1
ATOM 661 C CA . THR A 1 86 ? 18.347 16.745 -16.684 1.00 82.12 86 THR A CA 1
ATOM 662 C C . THR A 1 86 ? 18.487 16.316 -15.225 1.00 82.12 86 THR A C 1
ATOM 664 O O . THR A 1 86 ? 17.749 16.814 -14.378 1.00 82.12 86 THR A O 1
ATOM 667 N N . GLY A 1 87 ? 19.421 15.415 -14.906 1.00 81.69 87 GLY A N 1
ATOM 668 C CA . GLY A 1 87 ? 19.523 14.788 -13.586 1.00 81.69 87 GLY A CA 1
ATOM 669 C C . GLY A 1 87 ? 18.469 13.699 -13.343 1.00 81.69 87 GLY A C 1
ATOM 670 O O . GLY A 1 87 ? 18.271 13.279 -12.202 1.00 81.69 87 GLY A O 1
ATOM 671 N N . PHE A 1 88 ? 17.783 13.241 -14.393 1.00 87.00 88 PHE A N 1
ATOM 672 C CA . PHE A 1 88 ? 16.797 12.158 -14.346 1.00 87.00 88 PHE A CA 1
ATOM 673 C C . PHE A 1 88 ? 17.425 10.844 -14.816 1.00 87.00 88 PHE A C 1
ATOM 675 O O . PHE A 1 88 ? 18.434 10.833 -15.522 1.00 87.00 88 PHE A O 1
ATOM 682 N N . TYR A 1 89 ? 16.823 9.716 -14.448 1.00 87.19 89 TYR A N 1
ATOM 683 C CA . TYR A 1 89 ? 17.152 8.443 -15.077 1.00 87.19 89 TYR A CA 1
ATOM 684 C C . TYR A 1 89 ? 16.488 8.338 -16.441 1.00 87.19 89 TYR A C 1
ATOM 686 O O . TYR A 1 89 ? 15.319 8.688 -16.607 1.00 87.19 89 TYR A O 1
ATOM 694 N N . LYS A 1 90 ? 17.222 7.776 -17.398 1.00 87.44 90 LYS A N 1
ATOM 695 C CA . LYS A 1 90 ? 16.671 7.347 -18.675 1.00 87.44 90 LYS A CA 1
ATOM 696 C C . LYS A 1 90 ? 15.834 6.088 -18.426 1.00 87.44 90 LYS A C 1
ATOM 698 O O . LYS A 1 90 ? 16.391 5.083 -17.968 1.00 87.44 90 LYS A O 1
ATOM 703 N N . PRO A 1 91 ? 14.510 6.122 -18.665 1.00 83.75 91 PRO A N 1
ATOM 704 C CA . PRO A 1 91 ? 13.624 5.051 -18.223 1.00 83.75 91 PRO A CA 1
ATOM 705 C C . PRO A 1 91 ? 13.976 3.691 -18.815 1.00 83.75 91 PRO A C 1
ATOM 707 O O . PRO A 1 91 ? 14.032 2.714 -18.076 1.00 83.75 91 PRO A O 1
ATOM 710 N N . TYR A 1 92 ? 14.266 3.629 -20.118 1.00 82.31 92 TYR A N 1
ATOM 711 C CA . TYR A 1 92 ? 14.611 2.376 -20.788 1.00 82.31 92 TYR A CA 1
ATOM 712 C C . TYR A 1 92 ? 15.887 1.760 -20.215 1.00 82.31 92 TYR A C 1
ATOM 714 O O . TYR A 1 92 ? 15.880 0.606 -19.806 1.00 82.31 92 TYR A O 1
ATOM 722 N N . GLU A 1 93 ? 16.972 2.526 -20.134 1.00 84.44 93 GLU A N 1
ATOM 723 C CA . GLU A 1 93 ? 18.265 2.055 -19.644 1.00 84.44 93 GLU A CA 1
ATOM 724 C C . GLU A 1 93 ? 18.190 1.624 -18.181 1.00 84.44 93 GLU A C 1
ATOM 726 O O . GLU A 1 93 ? 18.769 0.602 -17.824 1.00 84.44 93 GLU A O 1
ATOM 731 N N . LEU A 1 94 ? 17.449 2.361 -17.347 1.00 82.38 94 LEU A N 1
ATOM 732 C CA . LEU A 1 94 ? 17.233 1.990 -15.953 1.00 82.38 94 LEU A CA 1
ATOM 733 C C . LEU A 1 94 ? 16.407 0.705 -15.837 1.00 82.38 94 LEU A C 1
ATOM 735 O O . LEU A 1 94 ? 16.798 -0.191 -15.098 1.00 82.38 94 LEU A O 1
ATOM 739 N N . ILE A 1 95 ? 15.293 0.592 -16.563 1.00 76.62 95 ILE A N 1
ATOM 740 C CA . ILE A 1 95 ? 14.448 -0.610 -16.564 1.00 76.62 95 ILE A CA 1
ATOM 741 C C . ILE A 1 95 ? 15.251 -1.817 -17.044 1.00 76.62 95 ILE A C 1
ATOM 743 O O . ILE A 1 95 ? 15.285 -2.825 -16.354 1.00 76.62 95 ILE A O 1
ATOM 747 N N . VAL A 1 96 ? 15.951 -1.701 -18.173 1.00 77.06 96 VAL A N 1
ATOM 748 C CA . VAL A 1 96 ? 16.784 -2.773 -18.735 1.00 77.06 96 VAL A CA 1
ATOM 749 C C . VAL A 1 96 ? 17.923 -3.134 -17.785 1.00 77.06 96 VAL A C 1
ATOM 751 O O . VAL A 1 96 ? 18.259 -4.309 -17.646 1.00 77.06 96 VAL A O 1
ATOM 754 N N . PHE A 1 97 ? 18.532 -2.154 -17.112 1.00 78.56 97 PHE A N 1
ATOM 755 C CA . PHE A 1 97 ? 19.523 -2.426 -16.076 1.00 78.56 97 PHE A CA 1
ATOM 756 C C . PHE A 1 97 ? 18.904 -3.245 -14.942 1.00 78.56 97 PHE A C 1
ATOM 758 O O . PHE A 1 97 ? 19.453 -4.283 -14.584 1.00 78.56 97 PHE A O 1
ATOM 765 N N . LEU A 1 98 ? 17.751 -2.823 -14.423 1.00 75.25 98 LEU A N 1
ATOM 766 C CA . LEU A 1 98 ? 17.046 -3.538 -13.366 1.00 75.25 98 LEU A CA 1
ATOM 767 C C . LEU A 1 98 ? 16.641 -4.942 -13.827 1.00 75.25 98 LEU A C 1
ATOM 769 O O . LEU A 1 98 ? 17.003 -5.903 -13.176 1.00 75.25 98 LEU A O 1
ATOM 773 N N . GLU A 1 99 ? 16.002 -5.115 -14.977 1.00 71.12 99 GLU A N 1
ATOM 774 C CA . GLU A 1 99 ? 15.591 -6.434 -15.479 1.00 71.12 99 GLU A CA 1
ATOM 775 C C . GLU A 1 99 ? 16.765 -7.398 -15.701 1.00 71.12 99 GLU A C 1
ATOM 777 O O . GLU A 1 99 ? 16.639 -8.588 -15.430 1.00 71.12 99 GLU A O 1
ATOM 782 N N . ASN A 1 100 ? 17.920 -6.903 -16.157 1.00 68.94 100 ASN A N 1
ATOM 783 C CA . ASN A 1 100 ? 19.092 -7.751 -16.396 1.00 68.94 100 ASN A CA 1
ATOM 784 C C . ASN A 1 100 ? 19.896 -8.075 -15.134 1.00 68.94 100 ASN A C 1
ATOM 786 O O . ASN A 1 100 ? 20.679 -9.024 -15.146 1.00 68.94 100 ASN A O 1
ATOM 790 N N . HIS A 1 101 ? 19.765 -7.271 -14.079 1.00 66.38 101 HIS A N 1
ATOM 791 C CA . HIS A 1 101 ? 20.538 -7.451 -12.849 1.00 66.38 101 HIS A CA 1
ATOM 792 C C . HIS A 1 101 ? 19.675 -7.950 -11.687 1.00 66.38 101 HIS A C 1
ATOM 794 O O . HIS A 1 101 ? 20.217 -8.507 -10.738 1.00 66.38 101 HIS A O 1
ATOM 800 N N . LEU A 1 102 ? 18.351 -7.811 -11.751 1.00 62.44 102 LEU A N 1
ATOM 801 C CA . LEU A 1 102 ? 17.432 -8.423 -10.802 1.00 62.44 102 LEU A CA 1
ATOM 802 C C . LEU A 1 102 ? 17.246 -9.890 -11.190 1.00 62.44 102 LEU A C 1
ATOM 804 O O . LEU A 1 102 ? 16.549 -10.233 -12.142 1.00 62.44 102 LEU A O 1
ATOM 808 N N . THR A 1 103 ? 17.896 -10.774 -10.443 1.00 52.78 103 THR A N 1
ATOM 809 C CA . THR A 1 103 ? 17.747 -12.216 -10.643 1.00 52.78 103 THR A CA 1
ATOM 810 C C . THR A 1 103 ? 16.446 -12.711 -10.008 1.00 52.78 103 THR A C 1
ATOM 812 O O . THR A 1 103 ? 16.141 -12.364 -8.865 1.00 52.78 103 THR A O 1
ATOM 815 N N . PHE A 1 104 ? 15.687 -13.559 -10.714 1.00 52.28 104 PHE A N 1
ATOM 816 C CA . PHE A 1 104 ? 14.532 -14.247 -10.130 1.00 52.28 104 PHE A CA 1
ATOM 817 C C . PHE A 1 104 ? 15.006 -15.195 -9.030 1.00 52.28 104 PHE A C 1
ATOM 819 O O . PHE A 1 104 ? 15.609 -16.231 -9.309 1.00 52.28 104 PHE A O 1
ATOM 826 N N . LEU A 1 105 ? 14.721 -14.839 -7.781 1.00 51.81 105 LEU A N 1
ATOM 827 C CA . LEU A 1 105 ? 14.972 -15.715 -6.649 1.00 51.81 105 LEU A CA 1
ATOM 828 C C . LEU A 1 105 ? 13.823 -16.712 -6.503 1.00 51.81 105 LEU A C 1
ATOM 830 O O . LEU A 1 105 ? 12.642 -16.358 -6.583 1.00 51.81 105 LEU A O 1
ATOM 834 N N . SER A 1 106 ? 14.162 -17.965 -6.214 1.00 59.56 106 SER A N 1
ATOM 835 C CA . SER A 1 106 ? 13.184 -18.875 -5.623 1.00 59.56 106 SER A CA 1
ATOM 836 C C . SER A 1 106 ? 12.742 -18.340 -4.254 1.00 59.56 106 SER A C 1
ATOM 838 O O . SER A 1 106 ? 13.486 -17.621 -3.579 1.00 59.56 106 SER A O 1
ATOM 840 N N . PHE A 1 107 ? 11.558 -18.741 -3.776 1.00 64.06 107 PHE A N 1
ATOM 841 C CA . PHE A 1 107 ? 11.104 -18.362 -2.429 1.00 64.06 107 PHE A CA 1
ATOM 842 C C . PHE A 1 107 ? 12.129 -18.698 -1.340 1.00 64.06 107 PHE A C 1
ATOM 844 O O . PHE A 1 107 ? 12.337 -17.936 -0.397 1.00 64.06 107 PHE A O 1
ATOM 851 N N . SER A 1 108 ? 12.785 -19.851 -1.479 1.00 65.06 108 SER A N 1
ATOM 852 C CA . SER A 1 108 ? 13.788 -20.340 -0.535 1.00 65.06 108 SER A CA 1
ATOM 853 C C . SER A 1 108 ? 15.002 -19.415 -0.467 1.00 65.06 108 SER A C 1
ATOM 855 O O . SER A 1 108 ? 15.501 -19.125 0.622 1.00 65.06 108 SER A O 1
ATOM 857 N N . GLU A 1 109 ? 15.463 -18.923 -1.616 1.00 62.09 109 GLU A N 1
ATOM 858 C CA . GLU A 1 109 ? 16.570 -17.969 -1.692 1.00 62.09 109 GLU A CA 1
ATOM 859 C C . GLU A 1 109 ? 16.158 -16.604 -1.159 1.00 62.09 109 GLU A C 1
ATOM 861 O O . GLU A 1 109 ? 16.882 -16.025 -0.348 1.00 62.09 109 GLU A O 1
ATOM 866 N N . TYR A 1 110 ? 14.967 -16.137 -1.528 1.00 61.56 110 TYR A N 1
ATOM 867 C CA . TYR A 1 110 ? 14.429 -14.878 -1.040 1.00 61.56 110 TYR A CA 1
ATOM 868 C C . TYR A 1 110 ? 14.296 -14.867 0.489 1.00 61.56 110 TYR A C 1
ATOM 870 O O . TYR A 1 110 ? 14.797 -13.966 1.162 1.00 61.56 110 TYR A O 1
ATOM 878 N N . ARG A 1 111 ? 13.725 -15.927 1.071 1.00 67.31 111 ARG A N 1
ATOM 879 C CA . ARG A 1 111 ? 13.609 -16.094 2.525 1.00 67.31 111 ARG A CA 1
ATOM 880 C C . ARG A 1 111 ? 14.966 -16.105 3.229 1.00 67.31 111 ARG A C 1
ATOM 882 O O . ARG A 1 111 ? 15.068 -15.614 4.352 1.00 67.31 111 ARG A O 1
ATOM 889 N N . ARG A 1 112 ? 15.995 -16.671 2.594 1.00 70.75 112 ARG A N 1
ATOM 890 C CA . ARG A 1 112 ? 17.365 -16.688 3.122 1.00 70.75 112 ARG A CA 1
ATOM 891 C C . ARG A 1 112 ? 17.993 -15.293 3.104 1.00 70.75 112 ARG A C 1
ATOM 893 O O . ARG A 1 112 ? 18.674 -14.944 4.060 1.00 70.75 112 ARG A O 1
ATOM 900 N N . LEU A 1 113 ? 17.771 -14.517 2.044 1.00 63.75 113 LEU A N 1
ATOM 901 C CA . LEU A 1 113 ? 18.409 -13.213 1.833 1.00 63.75 113 LEU A CA 1
ATOM 902 C C . LEU A 1 113 ? 17.677 -12.049 2.514 1.00 63.75 113 LEU A C 1
ATOM 904 O O . LEU A 1 113 ? 18.326 -11.084 2.910 1.00 63.75 113 LEU A O 1
ATOM 908 N N . ALA A 1 114 ? 16.361 -12.148 2.722 1.00 64.31 114 ALA A N 1
ATOM 909 C CA . ALA A 1 114 ? 15.549 -11.074 3.294 1.00 64.31 114 ALA A CA 1
ATOM 910 C C . ALA A 1 114 ? 16.142 -10.456 4.583 1.00 64.31 114 ALA A C 1
ATOM 912 O O . ALA A 1 114 ? 16.285 -9.233 4.629 1.00 64.31 114 ALA A O 1
ATOM 913 N N . PRO A 1 115 ? 16.602 -11.228 5.593 1.00 69.25 115 PRO A N 1
ATOM 914 C CA . PRO A 1 115 ? 17.192 -10.636 6.793 1.00 69.25 115 PRO A CA 1
ATOM 915 C C . PRO A 1 115 ? 18.496 -9.866 6.541 1.00 69.25 115 PRO A C 1
ATOM 917 O O . PRO A 1 115 ? 18.742 -8.872 7.221 1.00 69.25 115 PRO A O 1
ATOM 920 N N . HIS A 1 116 ? 19.312 -10.306 5.575 1.00 67.50 116 HIS A N 1
ATOM 921 C CA . HIS A 1 116 ? 20.553 -9.625 5.184 1.00 67.50 116 HIS A CA 1
ATOM 922 C C . HIS A 1 116 ? 20.271 -8.289 4.491 1.00 67.50 116 HIS A C 1
ATOM 924 O O . HIS A 1 116 ? 21.017 -7.334 4.666 1.00 67.50 116 HIS A O 1
ATOM 930 N N . ASN A 1 117 ? 19.140 -8.204 3.791 1.00 58.47 117 ASN A N 1
ATOM 931 C CA . ASN A 1 117 ? 18.674 -6.995 3.118 1.00 58.47 117 ASN A CA 1
ATOM 932 C C . ASN A 1 117 ? 17.779 -6.122 4.009 1.00 58.47 117 ASN A C 1
ATOM 934 O O . ASN A 1 117 ? 17.075 -5.244 3.513 1.00 58.47 117 ASN A O 1
ATOM 938 N N . HIS A 1 118 ? 17.779 -6.359 5.326 1.00 68.19 118 HIS A N 1
ATOM 939 C CA . HIS A 1 118 ? 16.938 -5.640 6.284 1.00 68.19 118 HIS A CA 1
ATOM 940 C C . HIS A 1 118 ? 15.433 -5.714 5.962 1.00 68.19 118 HIS A C 1
ATOM 942 O O . HIS A 1 118 ? 14.665 -4.834 6.356 1.00 68.19 118 HIS A O 1
ATOM 948 N N . ILE A 1 119 ? 15.004 -6.800 5.313 1.00 68.06 119 ILE A N 1
ATOM 949 C CA . ILE A 1 119 ? 13.605 -7.122 5.047 1.00 68.06 119 ILE A CA 1
ATOM 950 C C . ILE A 1 119 ? 13.095 -8.091 6.107 1.00 68.06 119 ILE A C 1
ATOM 952 O O . ILE A 1 119 ? 13.613 -9.196 6.305 1.00 68.06 119 ILE A O 1
ATOM 956 N N . ARG A 1 120 ? 12.007 -7.701 6.761 1.00 80.50 120 ARG A N 1
ATOM 957 C CA . ARG A 1 120 ? 11.226 -8.594 7.601 1.00 80.50 120 ARG A CA 1
ATOM 958 C C . ARG A 1 120 ? 10.241 -9.369 6.734 1.00 80.50 120 ARG A C 1
ATOM 960 O O . ARG A 1 120 ? 9.217 -8.831 6.327 1.00 80.50 120 ARG A O 1
ATOM 967 N N . LEU A 1 121 ? 10.533 -10.639 6.480 1.00 75.75 121 LEU A N 1
ATOM 968 C CA . LEU A 1 121 ? 9.627 -11.511 5.741 1.00 75.75 121 LEU A CA 1
ATOM 969 C C . LEU A 1 121 ? 8.674 -12.245 6.689 1.00 75.75 121 LEU A C 1
ATOM 971 O O . LEU A 1 121 ? 9.118 -12.966 7.587 1.00 75.75 121 LEU A O 1
ATOM 975 N N . LEU A 1 122 ? 7.373 -12.093 6.458 1.00 83.81 122 LEU A N 1
ATOM 976 C CA . LEU A 1 122 ? 6.320 -12.883 7.075 1.00 83.81 122 LEU A CA 1
ATOM 977 C C . LEU A 1 122 ? 5.543 -13.616 5.989 1.00 83.81 122 LEU A C 1
ATOM 979 O O . LEU A 1 122 ? 5.043 -13.029 5.036 1.00 83.81 122 LEU A O 1
ATOM 983 N N . TYR A 1 123 ? 5.464 -14.925 6.167 1.00 79.75 123 TYR A N 1
ATOM 984 C CA . TYR A 1 123 ? 4.723 -15.832 5.312 1.00 79.75 123 TYR A CA 1
ATOM 985 C C . TYR A 1 123 ? 3.870 -16.693 6.232 1.00 79.75 123 TYR A C 1
ATOM 987 O O . TYR A 1 123 ? 4.432 -17.393 7.083 1.00 79.75 123 TYR A O 1
ATOM 995 N N . ASN A 1 124 ? 2.543 -16.587 6.133 1.00 70.88 124 ASN A N 1
ATOM 996 C CA . ASN A 1 124 ? 1.644 -17.256 7.069 1.00 70.88 124 ASN A CA 1
ATOM 997 C C . ASN A 1 124 ? 0.460 -17.949 6.395 1.00 70.88 124 ASN A C 1
ATOM 999 O O . ASN A 1 124 ? -0.606 -17.368 6.229 1.00 70.88 124 ASN A O 1
ATOM 1003 N N . GLU A 1 125 ? 0.621 -19.243 6.141 1.00 61.81 125 GLU A N 1
ATOM 1004 C CA . GLU A 1 125 ? -0.460 -20.120 5.676 1.00 61.81 125 GLU A CA 1
ATOM 1005 C C . GLU A 1 125 ? -1.390 -20.596 6.806 1.00 61.81 125 GLU A C 1
ATOM 1007 O O . GLU A 1 125 ? -2.432 -21.196 6.546 1.00 61.81 125 GLU A O 1
ATOM 1012 N N . ASN A 1 126 ? -1.026 -20.366 8.072 1.00 58.38 126 ASN A N 1
ATOM 1013 C CA . ASN A 1 126 ? -1.729 -20.937 9.214 1.00 58.38 126 ASN A CA 1
ATOM 1014 C C . ASN A 1 126 ? -2.613 -19.876 9.880 1.00 58.38 126 ASN A C 1
ATOM 1016 O O . ASN A 1 126 ? -2.105 -18.898 10.423 1.00 58.38 126 ASN A O 1
ATOM 1020 N N . GLN A 1 127 ? -3.929 -20.109 9.862 1.00 59.84 127 GLN A N 1
ATOM 1021 C CA . GLN A 1 127 ? -5.006 -19.264 10.408 1.00 59.84 127 GLN A CA 1
ATOM 1022 C C . GLN A 1 127 ? -4.788 -18.891 11.894 1.00 59.84 127 GLN A C 1
ATOM 1024 O O . GLN A 1 127 ? -5.342 -19.521 12.798 1.00 59.84 127 GLN A O 1
ATOM 1029 N N . GLN A 1 128 ? -3.936 -17.907 12.177 1.00 70.38 128 GLN A N 1
ATOM 1030 C CA . GLN A 1 128 ? -3.524 -17.527 13.530 1.00 70.38 128 GLN A CA 1
ATOM 1031 C C . GLN A 1 128 ? -3.424 -16.007 13.660 1.00 70.38 128 GLN A C 1
ATOM 1033 O O . GLN A 1 128 ? -3.141 -15.302 12.697 1.00 70.38 128 GLN A O 1
ATOM 1038 N N . GLU A 1 129 ? -3.643 -15.494 14.868 1.00 70.06 129 GLU A N 1
ATOM 1039 C CA . GLU A 1 129 ? -3.341 -14.101 15.195 1.00 70.06 129 GLU A CA 1
ATOM 1040 C C . GLU A 1 129 ? -1.818 -13.930 15.315 1.00 70.06 129 GLU A C 1
ATOM 1042 O O . GLU A 1 129 ? -1.155 -14.621 16.093 1.00 70.06 129 GLU A O 1
ATOM 1047 N N . LEU A 1 130 ? -1.258 -13.004 14.540 1.00 78.56 130 LEU A N 1
ATOM 1048 C CA . LEU A 1 130 ? 0.158 -12.667 14.535 1.00 78.56 130 LEU A CA 1
ATOM 1049 C C . LEU A 1 130 ? 0.367 -11.309 15.198 1.00 78.56 130 LEU A C 1
ATOM 1051 O O . LEU A 1 130 ? 0.117 -10.257 14.610 1.00 78.56 130 LEU A O 1
ATOM 1055 N N . ARG A 1 131 ? 0.899 -11.339 16.421 1.00 72.31 131 ARG A N 1
ATOM 1056 C CA . ARG A 1 131 ? 1.375 -10.138 17.113 1.00 72.31 131 ARG A CA 1
ATOM 1057 C C . ARG A 1 131 ? 2.869 -9.991 16.926 1.00 72.31 131 ARG A C 1
ATOM 1059 O O . ARG A 1 131 ? 3.673 -10.806 17.386 1.00 72.31 131 ARG A O 1
ATOM 1066 N N . VAL A 1 132 ? 3.231 -8.935 16.227 1.00 74.00 132 VAL A N 1
ATOM 1067 C CA . VAL A 1 132 ? 4.557 -8.720 15.691 1.00 74.00 132 VAL A CA 1
ATOM 1068 C C . VAL A 1 132 ? 5.239 -7.649 16.538 1.00 74.00 132 VAL A C 1
ATOM 1070 O O . VAL A 1 132 ? 4.965 -6.460 16.421 1.00 74.00 132 VAL A O 1
ATOM 1073 N N . GLN A 1 133 ? 6.139 -8.084 17.426 1.00 69.94 133 GLN A N 1
ATOM 1074 C CA . GLN A 1 133 ? 6.908 -7.160 18.266 1.00 69.94 133 GLN A CA 1
ATOM 1075 C C . GLN A 1 133 ? 7.815 -6.262 17.415 1.00 69.94 133 GLN A C 1
ATOM 1077 O O . GLN A 1 133 ? 8.376 -6.714 16.402 1.00 69.94 133 GLN A O 1
ATOM 1082 N N . GLU A 1 134 ? 7.974 -5.019 17.875 1.00 69.62 134 GLU A N 1
ATOM 1083 C CA . GLU A 1 134 ? 8.819 -3.996 17.264 1.00 69.62 134 GLU A CA 1
ATOM 1084 C C . GLU A 1 134 ? 10.269 -4.480 17.136 1.00 69.62 134 GLU A C 1
ATOM 1086 O O . GLU A 1 134 ? 10.869 -4.986 18.090 1.00 69.62 134 GLU A O 1
ATOM 1091 N N . ARG A 1 135 ? 10.834 -4.357 15.929 1.00 67.50 135 ARG A N 1
ATOM 1092 C CA . ARG A 1 135 ? 12.225 -4.731 15.644 1.00 67.50 135 ARG A CA 1
ATOM 1093 C C . ARG A 1 135 ? 12.919 -3.651 14.809 1.00 67.50 135 ARG A C 1
ATOM 1095 O O . ARG A 1 135 ? 12.685 -3.599 13.606 1.00 67.50 135 ARG A O 1
ATOM 1102 N N . PRO A 1 136 ? 13.826 -2.851 15.396 1.00 61.69 136 PRO A N 1
ATOM 1103 C CA . PRO A 1 136 ? 14.461 -1.724 14.705 1.00 61.69 136 PRO A CA 1
ATOM 1104 C C . PRO A 1 136 ? 15.492 -2.130 13.637 1.00 61.69 136 PRO A C 1
ATOM 1106 O O . PRO A 1 136 ? 16.040 -1.273 12.956 1.00 61.69 136 PRO A O 1
ATOM 1109 N N . SER A 1 137 ? 15.793 -3.424 13.485 1.00 64.50 137 SER A N 1
ATOM 1110 C CA . SER A 1 137 ? 16.799 -3.929 12.541 1.00 64.50 137 SER A CA 1
ATOM 1111 C C . SER A 1 137 ? 16.328 -4.002 11.085 1.00 64.50 137 SER A C 1
ATOM 1113 O O . SER A 1 137 ? 17.150 -4.261 10.206 1.00 64.50 137 SER A O 1
ATOM 1115 N N . PHE A 1 138 ? 15.026 -3.845 10.835 1.00 65.44 138 PHE A N 1
ATOM 1116 C CA . PHE A 1 138 ? 14.426 -4.007 9.514 1.00 65.44 138 PHE A CA 1
ATOM 1117 C C . PHE A 1 138 ? 13.948 -2.661 8.978 1.00 65.44 138 PHE A C 1
ATOM 1119 O O . PHE A 1 138 ? 13.193 -1.959 9.645 1.00 65.44 138 PHE A O 1
ATOM 1126 N N . SER A 1 139 ? 14.382 -2.315 7.769 1.00 74.19 139 SER A N 1
ATOM 1127 C CA . SER A 1 139 ? 13.928 -1.118 7.060 1.00 74.19 139 SER A CA 1
ATOM 1128 C C . SER A 1 139 ? 12.608 -1.366 6.335 1.00 74.19 139 SER A C 1
ATOM 1130 O O . SER A 1 139 ? 11.838 -0.433 6.136 1.00 74.19 139 SER A O 1
ATOM 1132 N N . SER A 1 140 ? 12.311 -2.612 5.969 1.00 74.88 140 SER A N 1
ATOM 1133 C CA . SER A 1 140 ? 11.125 -2.978 5.194 1.00 74.88 140 SER A CA 1
ATOM 1134 C C . SER A 1 140 ? 10.470 -4.253 5.714 1.00 74.88 140 SER A C 1
ATOM 1136 O O . SER A 1 140 ? 11.099 -5.052 6.414 1.00 74.88 140 SER A O 1
ATOM 1138 N N . ALA A 1 141 ? 9.197 -4.451 5.373 1.00 81.38 141 ALA A N 1
ATOM 1139 C CA . ALA A 1 141 ? 8.466 -5.667 5.706 1.00 81.38 141 ALA A CA 1
ATOM 1140 C C . ALA A 1 141 ? 7.615 -6.173 4.543 1.00 81.38 141 ALA A C 1
ATOM 1142 O O . ALA A 1 141 ? 7.056 -5.398 3.770 1.00 81.38 141 ALA A O 1
ATOM 1143 N N . HIS A 1 142 ? 7.556 -7.494 4.417 1.00 82.50 142 HIS A N 1
ATOM 1144 C CA . HIS A 1 142 ? 6.857 -8.198 3.353 1.00 82.50 142 HIS A CA 1
ATOM 1145 C C . HIS A 1 142 ? 5.959 -9.247 3.994 1.00 82.50 142 HIS A C 1
ATOM 1147 O O . HIS A 1 142 ? 6.453 -10.168 4.643 1.00 82.50 142 HIS A O 1
ATOM 1153 N N . TYR A 1 143 ? 4.653 -9.095 3.818 1.00 88.12 143 TYR A N 1
ATOM 1154 C CA . TYR A 1 143 ? 3.640 -10.045 4.254 1.00 88.12 143 TYR A CA 1
ATOM 1155 C C . TYR A 1 143 ? 3.076 -10.721 3.016 1.00 88.12 143 TYR A C 1
ATOM 1157 O O . TYR A 1 143 ? 2.405 -10.085 2.204 1.00 88.12 143 TYR A O 1
ATOM 1165 N N . LEU A 1 144 ? 3.404 -11.998 2.859 1.00 82.69 144 LEU A N 1
ATOM 1166 C CA . LEU A 1 144 ? 3.052 -12.792 1.690 1.00 82.69 144 LEU A CA 1
ATOM 1167 C C . LEU A 1 144 ? 2.131 -13.938 2.116 1.00 82.69 144 LEU A C 1
ATOM 1169 O O . LEU A 1 144 ? 2.361 -14.535 3.172 1.00 82.69 144 LEU A O 1
ATOM 1173 N N . HIS A 1 145 ? 1.118 -14.256 1.308 1.00 83.81 145 HIS A N 1
ATOM 1174 C CA . HIS A 1 145 ? 0.240 -15.420 1.519 1.00 83.81 145 HIS A CA 1
ATOM 1175 C C . HIS A 1 145 ? -0.379 -15.483 2.918 1.00 83.81 145 HIS A C 1
ATOM 1177 O O . HIS A 1 145 ? -0.493 -16.550 3.518 1.00 83.81 145 HIS A O 1
ATOM 1183 N N . CYS A 1 146 ? -0.723 -14.325 3.487 1.00 89.00 146 CYS A N 1
ATOM 1184 C CA . CYS A 1 146 ? -1.373 -14.259 4.790 1.00 89.00 146 CYS A CA 1
ATOM 1185 C C . CYS A 1 146 ? -2.878 -14.436 4.595 1.00 89.00 146 CYS A C 1
ATOM 1187 O O . CYS A 1 146 ? -3.573 -13.500 4.182 1.00 89.00 146 CYS A O 1
ATOM 1189 N N . HIS A 1 147 ? -3.379 -15.629 4.914 1.00 90.94 147 HIS A N 1
ATOM 1190 C CA . HIS A 1 147 ? -4.793 -15.967 4.768 1.00 90.94 147 HIS A CA 1
ATOM 1191 C C . HIS A 1 147 ? -5.460 -16.163 6.129 1.00 90.94 147 HIS A C 1
ATOM 1193 O O . HIS A 1 147 ? -4.881 -16.791 7.018 1.00 90.94 147 HIS A O 1
ATOM 1199 N N . HIS A 1 148 ? -6.676 -15.637 6.305 1.00 90.06 148 HIS A N 1
ATOM 1200 C CA . HIS A 1 148 ? -7.454 -15.777 7.546 1.00 90.06 148 HIS A CA 1
ATOM 1201 C C . HIS A 1 148 ? -6.649 -15.415 8.804 1.00 90.06 148 HIS A C 1
ATOM 1203 O O . HIS A 1 148 ? -6.650 -16.135 9.805 1.00 90.06 148 HIS A O 1
ATOM 1209 N N . THR A 1 149 ? -5.902 -14.319 8.718 1.00 88.25 149 THR A N 1
ATOM 1210 C CA . THR A 1 149 ? -4.932 -13.904 9.732 1.00 88.25 149 THR A CA 1
ATOM 1211 C C . THR A 1 149 ? -5.316 -12.523 10.266 1.00 88.25 149 THR A C 1
ATOM 1213 O O . THR A 1 149 ? -5.828 -11.672 9.541 1.00 88.25 149 THR A O 1
ATOM 1216 N N . ALA A 1 150 ? -5.059 -12.275 11.546 1.00 89.19 150 ALA A N 1
ATOM 1217 C CA . ALA A 1 150 ? -5.070 -10.926 12.106 1.00 89.19 150 ALA A CA 1
ATOM 1218 C C . ALA A 1 150 ? -3.632 -10.541 12.457 1.00 89.19 150 ALA A C 1
ATOM 1220 O O . ALA A 1 150 ? -2.965 -11.276 13.181 1.00 89.19 150 ALA A O 1
ATOM 1221 N N . VAL A 1 151 ? -3.146 -9.428 11.915 1.00 90.31 151 VAL A N 1
ATOM 1222 C CA . VAL A 1 151 ? -1.767 -8.958 12.062 1.00 90.31 151 VAL A CA 1
ATOM 1223 C C . VAL A 1 151 ? -1.753 -7.609 12.767 1.00 90.31 151 VAL A C 1
ATOM 1225 O O . VAL A 1 151 ? -2.319 -6.636 12.270 1.00 90.31 151 VAL A O 1
ATOM 1228 N N . GLU A 1 152 ? -1.036 -7.538 13.884 1.00 89.12 152 GLU A N 1
ATOM 1229 C CA . GLU A 1 152 ? -0.707 -6.295 14.588 1.00 89.12 152 GLU A CA 1
ATOM 1230 C C . GLU A 1 152 ? 0.816 -6.140 14.591 1.00 89.12 152 GLU A C 1
ATOM 1232 O O . GLU A 1 152 ? 1.523 -6.967 15.171 1.00 89.12 152 GLU A O 1
ATOM 1237 N N . ASP A 1 153 ? 1.326 -5.098 13.934 1.00 89.12 153 ASP A N 1
ATOM 1238 C CA . ASP A 1 153 ? 2.754 -4.783 13.883 1.00 89.12 153 ASP A CA 1
ATOM 1239 C C . ASP A 1 153 ? 2.996 -3.335 14.320 1.00 89.12 153 ASP A C 1
ATOM 1241 O O . ASP A 1 153 ? 2.513 -2.364 13.723 1.00 89.12 153 ASP A O 1
ATOM 1245 N N . ASP A 1 154 ? 3.745 -3.199 15.410 1.00 86.31 154 ASP A N 1
ATOM 1246 C CA . ASP A 1 154 ? 4.106 -1.916 16.011 1.00 86.31 154 ASP A CA 1
ATOM 1247 C C . ASP A 1 154 ? 5.413 -1.339 15.463 1.00 86.31 154 ASP A C 1
ATOM 1249 O O . ASP A 1 154 ? 5.813 -0.246 15.868 1.00 86.31 154 ASP A O 1
ATOM 1253 N N . SER A 1 155 ? 6.072 -2.037 14.539 1.00 86.62 155 SER A N 1
ATOM 1254 C CA . SER A 1 155 ? 7.324 -1.587 13.935 1.00 86.62 155 SER A CA 1
ATOM 1255 C C . SER A 1 155 ? 7.100 -0.443 12.945 1.00 86.62 155 SER A C 1
ATOM 1257 O O . SER A 1 155 ? 6.046 -0.327 12.315 1.00 86.62 155 SER A O 1
ATOM 1259 N N . SER A 1 156 ? 8.128 0.389 12.781 1.00 85.00 156 SER A N 1
ATOM 1260 C CA . SER A 1 156 ? 8.175 1.406 11.730 1.00 85.00 156 SER A CA 1
ATOM 1261 C C . SER A 1 156 ? 9.026 0.926 10.562 1.00 85.00 156 SER A C 1
ATOM 1263 O O . SER A 1 156 ? 10.109 0.385 10.775 1.00 85.00 156 SER A O 1
ATOM 1265 N N . TYR A 1 157 ? 8.556 1.165 9.341 1.00 81.94 157 TYR A N 1
ATOM 1266 C CA . TYR A 1 157 ? 9.248 0.767 8.113 1.00 81.94 157 TYR A CA 1
ATOM 1267 C C . TYR A 1 157 ? 9.387 1.951 7.150 1.00 81.94 157 TYR A C 1
ATOM 1269 O O . TYR A 1 157 ? 8.700 2.963 7.270 1.00 81.94 157 TYR A O 1
ATOM 1277 N N . THR A 1 158 ? 10.261 1.833 6.158 1.00 77.31 158 THR A N 1
ATOM 1278 C CA . THR A 1 158 ? 10.310 2.723 4.991 1.00 77.31 158 THR A CA 1
ATOM 1279 C C . THR A 1 158 ? 9.499 2.159 3.826 1.00 77.31 158 THR A C 1
ATOM 1281 O O . THR A 1 158 ? 8.944 2.935 3.049 1.00 77.31 158 THR A O 1
ATOM 1284 N N . ALA A 1 159 ? 9.370 0.833 3.735 1.00 77.00 159 ALA A N 1
ATOM 1285 C CA . ALA A 1 159 ? 8.559 0.151 2.733 1.00 77.00 159 ALA A CA 1
ATOM 1286 C C . ALA A 1 159 ? 7.791 -1.035 3.335 1.00 77.00 159 ALA A C 1
ATOM 1288 O O . ALA A 1 159 ? 8.324 -1.775 4.165 1.00 77.00 159 ALA A O 1
ATOM 1289 N N . LEU A 1 160 ? 6.548 -1.221 2.894 1.00 83.19 160 LEU A N 1
ATOM 1290 C CA . LEU A 1 160 ? 5.702 -2.348 3.274 1.00 83.19 160 LEU A CA 1
ATOM 1291 C C . LEU A 1 160 ? 5.029 -2.943 2.039 1.00 83.19 160 LEU A C 1
ATOM 1293 O O . LEU A 1 160 ? 4.378 -2.228 1.277 1.00 83.19 160 LEU A O 1
ATOM 1297 N N . ILE A 1 161 ? 5.148 -4.256 1.880 1.00 82.31 161 ILE A N 1
ATOM 1298 C CA . ILE A 1 161 ? 4.517 -5.014 0.801 1.00 82.31 161 ILE A CA 1
ATOM 1299 C C . ILE A 1 161 ? 3.579 -6.053 1.406 1.00 82.31 161 ILE A C 1
ATOM 1301 O O . ILE A 1 161 ? 3.981 -6.842 2.260 1.00 82.31 161 ILE A O 1
ATOM 1305 N N . LEU A 1 162 ? 2.332 -6.041 0.946 1.00 88.88 162 LEU A N 1
ATOM 1306 C CA . LEU A 1 162 ? 1.276 -6.979 1.300 1.00 88.88 162 LEU A CA 1
ATOM 1307 C C . LEU A 1 162 ? 0.815 -7.642 0.000 1.00 88.88 162 LEU A C 1
ATOM 1309 O O . LEU A 1 162 ? 0.264 -6.958 -0.864 1.00 88.88 162 LEU A O 1
ATOM 1313 N N . GLN A 1 163 ? 1.076 -8.937 -0.160 1.00 83.56 163 GLN A N 1
ATOM 1314 C CA . GLN A 1 163 ? 0.846 -9.630 -1.427 1.00 83.56 163 GLN A CA 1
ATOM 1315 C C . GLN A 1 163 ? 0.150 -10.971 -1.233 1.00 83.56 163 GLN A C 1
ATOM 1317 O O . GLN A 1 163 ? 0.505 -11.730 -0.328 1.00 83.56 163 GLN A O 1
ATOM 1322 N N . ASP A 1 164 ? -0.809 -11.254 -2.116 1.00 82.56 164 ASP A N 1
ATOM 1323 C CA . ASP A 1 164 ? -1.594 -12.494 -2.130 1.00 82.56 164 ASP A CA 1
ATOM 1324 C C . ASP A 1 164 ? -2.161 -12.823 -0.743 1.00 82.56 164 ASP A C 1
ATOM 1326 O O . ASP A 1 164 ? -1.986 -13.903 -0.195 1.00 82.56 164 ASP A O 1
ATOM 1330 N N . CYS A 1 165 ? -2.751 -11.824 -0.090 1.00 91.44 165 CYS A N 1
ATOM 1331 C CA . CYS A 1 165 ? -3.347 -11.983 1.231 1.00 91.44 165 CYS A CA 1
ATOM 1332 C C . CYS A 1 165 ? -4.864 -11.995 1.096 1.00 91.44 165 CYS A C 1
ATOM 1334 O O . CYS A 1 165 ? -5.429 -11.168 0.376 1.00 91.44 165 CYS A O 1
ATOM 1336 N N . SER A 1 166 ? -5.538 -12.884 1.830 1.00 94.00 166 SER A N 1
ATOM 1337 C CA . SER A 1 166 ? -6.999 -12.907 1.815 1.00 94.00 166 SER A CA 1
ATOM 1338 C C . SER A 1 166 ? -7.656 -13.148 3.160 1.00 94.00 166 SER A C 1
ATOM 1340 O O . SER A 1 166 ? -7.118 -13.842 4.020 1.00 94.00 166 SER A O 1
ATOM 1342 N N . HIS A 1 167 ? -8.835 -12.554 3.354 1.00 94.31 167 HIS A N 1
ATOM 1343 C CA . HIS A 1 167 ? -9.570 -12.617 4.622 1.00 94.31 167 HIS A CA 1
ATOM 1344 C C . HIS A 1 167 ? -8.706 -12.202 5.825 1.00 94.31 167 HIS A C 1
ATOM 1346 O O . HIS A 1 167 ? -8.735 -12.845 6.876 1.00 94.31 167 HIS A O 1
ATOM 1352 N N . THR A 1 168 ? -7.908 -11.147 5.654 1.00 93.00 168 THR A N 1
ATOM 1353 C CA . THR A 1 168 ? -6.866 -10.760 6.611 1.00 93.00 168 THR A CA 1
ATOM 1354 C C . THR A 1 168 ? -7.047 -9.321 7.080 1.00 93.00 168 THR A C 1
ATOM 1356 O O . THR A 1 168 ? -7.358 -8.416 6.305 1.00 93.00 168 THR A O 1
ATOM 1359 N N . SER A 1 169 ? -6.843 -9.112 8.378 1.00 93.19 169 SER A N 1
ATOM 1360 C CA . SER A 1 169 ? -6.831 -7.797 9.015 1.00 93.19 169 SER A CA 1
ATOM 1361 C C . SER A 1 169 ? -5.391 -7.397 9.305 1.00 93.19 169 SER A C 1
ATOM 1363 O O . SER A 1 169 ? -4.677 -8.119 9.993 1.00 93.19 169 SER A O 1
ATOM 1365 N N . PHE A 1 170 ? -4.975 -6.242 8.801 1.00 94.25 170 PHE A N 1
ATOM 1366 C CA . PHE A 1 170 ? -3.651 -5.678 9.007 1.00 94.25 170 PHE A CA 1
ATOM 1367 C C . PHE A 1 170 ? -3.729 -4.369 9.788 1.00 94.25 170 PHE A C 1
ATOM 1369 O O . PHE A 1 170 ? -4.425 -3.434 9.387 1.00 94.25 170 PHE A O 1
ATOM 1376 N N . GLN A 1 171 ? -2.965 -4.278 10.874 1.00 92.75 171 GLN A N 1
ATOM 1377 C CA . GLN A 1 171 ? -2.828 -3.077 11.691 1.00 92.75 171 GLN A CA 1
ATOM 1378 C C . GLN A 1 171 ? -1.351 -2.729 11.866 1.00 92.75 171 GLN A C 1
ATOM 1380 O O . GLN A 1 171 ? -0.636 -3.331 12.669 1.00 92.75 171 GLN A O 1
ATOM 1385 N N . PHE A 1 172 ? -0.907 -1.697 11.157 1.00 91.75 172 PHE A N 1
ATOM 1386 C CA . PHE A 1 172 ? 0.479 -1.238 11.166 1.00 91.75 172 PHE A CA 1
ATOM 1387 C C . PHE A 1 172 ? 0.633 0.112 11.869 1.00 91.75 172 PHE A C 1
ATOM 1389 O O . PHE A 1 172 ? -0.308 0.909 11.937 1.00 91.75 172 PHE A O 1
ATOM 1396 N N . SER A 1 173 ? 1.838 0.369 12.388 1.00 88.19 173 SER A N 1
ATOM 1397 C CA . SER A 1 173 ? 2.208 1.675 12.940 1.00 88.19 173 SER A CA 1
ATOM 1398 C C . SER A 1 173 ? 2.371 2.712 11.822 1.00 88.19 173 SER A C 1
ATOM 1400 O O . SER A 1 173 ? 1.412 3.363 11.413 1.00 88.19 173 SER A O 1
ATOM 1402 N N . THR A 1 174 ? 3.593 2.880 11.320 1.00 89.69 174 THR A N 1
ATOM 1403 C CA . THR A 1 174 ? 3.973 3.979 10.429 1.00 89.69 174 THR A CA 1
ATOM 1404 C C . THR A 1 174 ? 4.939 3.481 9.370 1.00 89.69 174 THR A C 1
ATOM 1406 O O . THR A 1 174 ? 5.930 2.822 9.686 1.00 89.69 174 THR A O 1
ATOM 1409 N N . VAL A 1 175 ? 4.671 3.836 8.116 1.00 87.62 175 VAL A N 1
ATOM 1410 C CA . VAL A 1 175 ? 5.542 3.555 6.975 1.00 87.62 175 VAL A CA 1
ATOM 1411 C C . VAL A 1 175 ? 5.976 4.871 6.338 1.00 87.62 175 VAL A C 1
ATOM 1413 O O . VAL A 1 175 ? 5.191 5.543 5.681 1.00 87.62 175 VAL A O 1
ATOM 1416 N N . ALA A 1 176 ? 7.233 5.265 6.527 1.00 80.56 176 ALA A N 1
ATOM 1417 C CA . ALA A 1 176 ? 7.737 6.568 6.080 1.00 80.56 176 ALA A CA 1
ATOM 1418 C C . ALA A 1 176 ? 7.707 6.746 4.549 1.00 80.56 176 ALA A C 1
ATOM 1420 O O . ALA A 1 176 ? 7.642 7.867 4.047 1.00 80.56 176 ALA A O 1
ATOM 1421 N N . GLY A 1 177 ? 7.761 5.647 3.796 1.00 78.06 177 GLY A N 1
ATOM 1422 C CA . GLY A 1 177 ? 7.725 5.653 2.339 1.00 78.06 177 GLY A CA 1
ATOM 1423 C C . GLY A 1 177 ? 6.442 5.040 1.798 1.00 78.06 177 GLY A C 1
ATOM 1424 O O . GLY A 1 177 ? 5.369 5.642 1.853 1.00 78.06 177 GLY A O 1
ATOM 1425 N N . ILE A 1 178 ? 6.574 3.859 1.209 1.00 78.62 178 ILE A N 1
ATOM 1426 C CA . ILE A 1 178 ? 5.562 3.276 0.330 1.00 78.62 178 ILE A CA 1
ATOM 1427 C C . ILE A 1 178 ? 4.932 2.023 0.930 1.00 78.62 178 ILE A C 1
ATOM 1429 O O . ILE A 1 178 ? 5.617 1.169 1.490 1.00 78.62 178 ILE A O 1
ATOM 1433 N N . VAL A 1 179 ? 3.620 1.916 0.761 1.00 86.31 179 VAL A N 1
ATOM 1434 C CA . VAL A 1 179 ? 2.840 0.713 1.033 1.00 86.31 179 VAL A CA 1
ATOM 1435 C C . VAL A 1 179 ? 2.280 0.201 -0.287 1.00 86.31 179 VAL A C 1
ATOM 1437 O O . VAL A 1 179 ? 1.652 0.962 -1.024 1.00 86.31 179 VAL A O 1
ATOM 1440 N N . VAL A 1 180 ? 2.500 -1.078 -0.577 1.00 82.94 180 VAL A N 1
ATOM 1441 C CA . VAL A 1 180 ? 1.948 -1.763 -1.750 1.00 82.94 180 VAL A CA 1
ATOM 1442 C C . VAL A 1 180 ? 1.046 -2.891 -1.273 1.00 82.94 180 VAL A C 1
ATOM 1444 O O . VAL A 1 180 ? 1.506 -3.801 -0.586 1.00 82.94 180 VAL A O 1
ATOM 1447 N N . LEU A 1 181 ? -0.230 -2.826 -1.643 1.00 92.12 181 LEU A N 1
ATOM 1448 C CA . LEU A 1 181 ? -1.209 -3.892 -1.465 1.00 92.12 181 LEU A CA 1
ATOM 1449 C C . LEU A 1 181 ? -1.509 -4.488 -2.841 1.00 92.12 181 LEU A C 1
ATOM 1451 O O . LEU A 1 181 ? -1.977 -3.771 -3.727 1.00 92.12 181 LEU A O 1
ATOM 1455 N N . ARG A 1 182 ? -1.193 -5.767 -3.040 1.00 83.12 182 ARG A N 1
ATOM 1456 C CA . ARG A 1 182 ? -1.210 -6.404 -4.358 1.00 83.12 182 ARG A CA 1
ATOM 1457 C C . ARG A 1 182 ? -1.874 -7.775 -4.317 1.00 83.12 182 ARG A C 1
ATOM 1459 O O . ARG A 1 182 ? -1.537 -8.591 -3.468 1.00 83.12 182 ARG A O 1
ATOM 1466 N N . ASP A 1 183 ? -2.734 -8.047 -5.296 1.00 82.62 183 ASP A N 1
ATOM 1467 C CA . ASP A 1 183 ? -3.367 -9.360 -5.486 1.00 82.62 183 ASP A CA 1
ATOM 1468 C C . ASP A 1 183 ? -4.093 -9.846 -4.212 1.00 82.62 183 ASP A C 1
ATOM 1470 O O . ASP A 1 183 ? -4.104 -11.030 -3.896 1.00 82.62 183 ASP A O 1
ATOM 1474 N N . CYS A 1 184 ? -4.666 -8.918 -3.439 1.00 92.69 184 CYS A N 1
ATOM 1475 C CA . CYS A 1 184 ? -5.325 -9.210 -2.167 1.00 92.69 184 CYS A CA 1
ATOM 1476 C C . CYS A 1 184 ? -6.851 -9.192 -2.298 1.00 92.69 184 CYS A C 1
ATOM 1478 O O . CYS A 1 184 ? -7.409 -8.392 -3.052 1.00 92.69 184 CYS A O 1
ATOM 1480 N N . ASP A 1 185 ? -7.528 -10.020 -1.503 1.00 95.81 185 ASP A N 1
ATOM 1481 C CA . ASP A 1 185 ? -8.991 -10.133 -1.511 1.00 95.81 185 ASP A CA 1
ATOM 1482 C C . ASP A 1 185 ? -9.576 -10.214 -0.092 1.00 95.81 185 ASP A C 1
ATOM 1484 O O . ASP A 1 185 ? -9.078 -10.955 0.749 1.00 95.81 185 ASP A O 1
ATOM 1488 N N . HIS A 1 186 ? -10.640 -9.469 0.209 1.00 97.50 186 HIS A N 1
ATOM 1489 C CA . HIS A 1 186 ? -11.223 -9.406 1.562 1.00 97.50 186 HIS A CA 1
ATOM 1490 C C . HIS A 1 186 ? -10.195 -8.996 2.634 1.00 97.50 186 HIS A C 1
ATOM 1492 O O . HIS A 1 186 ? -9.985 -9.702 3.626 1.00 97.50 186 HIS A O 1
ATOM 1498 N N . VAL A 1 187 ? -9.525 -7.860 2.432 1.00 97.25 187 VAL A N 1
ATOM 1499 C CA . VAL A 1 187 ? -8.490 -7.357 3.348 1.00 97.25 187 VAL A CA 1
ATOM 1500 C C . VAL A 1 187 ? -8.888 -6.023 3.965 1.00 97.25 187 VAL A C 1
ATOM 1502 O O . VAL A 1 187 ? -9.302 -5.092 3.278 1.00 97.25 187 VAL A O 1
ATOM 1505 N N . THR A 1 188 ? -8.674 -5.910 5.272 1.00 96.25 188 THR A N 1
ATOM 1506 C CA . THR A 1 188 ? -8.784 -4.645 6.001 1.00 96.25 188 THR A CA 1
ATOM 1507 C C . THR A 1 188 ? -7.392 -4.155 6.365 1.00 96.25 188 THR A C 1
ATOM 1509 O O . THR A 1 188 ? -6.659 -4.860 7.054 1.00 96.25 188 THR A O 1
ATOM 1512 N N . LEU A 1 189 ? -7.028 -2.946 5.940 1.00 97.00 189 LEU A N 1
ATOM 1513 C CA . LEU A 1 189 ? -5.716 -2.349 6.178 1.00 97.00 189 LEU A CA 1
ATOM 1514 C C . LEU A 1 189 ? -5.848 -1.043 6.966 1.00 97.00 189 LEU A C 1
ATOM 1516 O O . LEU A 1 189 ? -6.399 -0.068 6.461 1.00 97.00 189 LEU A O 1
ATOM 1520 N N . SER A 1 190 ? -5.286 -1.013 8.176 1.00 95.50 190 SER A N 1
ATOM 1521 C CA . SER A 1 190 ? -5.107 0.199 8.980 1.00 95.50 190 SER A CA 1
ATOM 1522 C C . SER A 1 190 ? -3.635 0.603 9.019 1.00 95.50 190 SER A C 1
ATOM 1524 O O . SER A 1 190 ? -2.800 -0.138 9.551 1.00 95.50 190 SER A O 1
ATOM 1526 N N . ILE A 1 191 ? -3.295 1.757 8.433 1.00 95.06 191 ILE A N 1
ATOM 1527 C CA . ILE A 1 191 ? -1.896 2.190 8.299 1.00 95.06 191 ILE A CA 1
ATOM 1528 C C . ILE A 1 191 ? -1.716 3.704 8.127 1.00 95.06 191 ILE A C 1
ATOM 1530 O O . ILE A 1 191 ? -2.515 4.379 7.478 1.00 95.06 191 ILE A O 1
ATOM 1534 N N . CYS A 1 192 ? -0.608 4.230 8.653 1.00 94.12 192 CYS A N 1
ATOM 1535 C CA . CYS A 1 192 ? -0.099 5.559 8.315 1.00 94.12 192 CYS A CA 1
ATOM 1536 C C . CYS A 1 192 ? 1.077 5.433 7.339 1.00 94.12 192 CYS A C 1
ATOM 1538 O O . CYS A 1 192 ? 2.045 4.738 7.648 1.00 94.12 192 CYS A O 1
ATOM 1540 N N . CYS A 1 193 ? 1.029 6.097 6.185 1.00 90.19 193 CYS A N 1
ATOM 1541 C CA . CYS A 1 193 ? 2.086 6.028 5.178 1.00 90.19 193 CYS A CA 1
ATOM 1542 C C . CYS A 1 193 ? 2.278 7.329 4.391 1.00 90.19 193 CYS A C 1
ATOM 1544 O O . CYS A 1 193 ? 1.454 8.233 4.465 1.00 90.19 193 CYS A O 1
ATOM 1546 N N . ASN A 1 194 ? 3.360 7.444 3.619 1.00 80.56 194 ASN A N 1
ATOM 1547 C CA . ASN A 1 194 ? 3.520 8.572 2.695 1.00 80.56 194 ASN A CA 1
ATOM 1548 C C . ASN A 1 194 ? 2.804 8.301 1.362 1.00 80.56 194 ASN A C 1
ATOM 1550 O O . ASN A 1 194 ? 2.090 9.165 0.852 1.00 80.56 194 ASN A O 1
ATOM 1554 N N . ARG A 1 195 ? 2.962 7.087 0.816 1.00 80.81 195 ARG A N 1
ATOM 1555 C CA . ARG A 1 195 ? 2.347 6.647 -0.447 1.00 80.81 195 ARG A CA 1
ATOM 1556 C C . ARG A 1 195 ? 1.676 5.288 -0.293 1.00 80.81 195 ARG A C 1
ATOM 1558 O O . ARG A 1 195 ? 2.246 4.397 0.334 1.00 80.81 195 ARG A O 1
ATOM 1565 N N . LEU A 1 196 ? 0.513 5.128 -0.919 1.00 87.31 196 LEU A N 1
ATOM 1566 C CA . LEU A 1 196 ? -0.250 3.881 -0.938 1.00 87.31 196 LEU A CA 1
ATOM 1567 C C . LEU A 1 196 ? -0.599 3.492 -2.376 1.00 87.31 196 LEU A C 1
ATOM 1569 O O . LEU A 1 196 ? -1.214 4.280 -3.093 1.00 87.31 196 LEU A O 1
ATOM 1573 N N . LEU A 1 197 ? -0.219 2.280 -2.774 1.00 84.88 197 LEU A N 1
ATOM 1574 C CA . LEU A 1 197 ? -0.587 1.669 -4.048 1.00 84.88 197 LEU A CA 1
ATOM 1575 C C . LEU A 1 197 ? -1.436 0.427 -3.782 1.00 84.88 197 LEU A C 1
ATOM 1577 O O . LEU A 1 197 ? -1.058 -0.422 -2.974 1.00 84.88 197 LEU A O 1
ATOM 1581 N N . VAL A 1 198 ? -2.558 0.317 -4.487 1.00 88.56 198 VAL A N 1
ATOM 1582 C CA . VAL A 1 198 ? -3.493 -0.809 -4.410 1.00 88.56 198 VAL A CA 1
ATOM 1583 C C . VAL A 1 198 ? -3.666 -1.386 -5.810 1.00 88.56 198 VAL A C 1
ATOM 1585 O O . VAL A 1 198 ? -4.146 -0.698 -6.711 1.00 88.56 198 VAL A O 1
ATOM 1588 N N . ILE A 1 199 ? -3.240 -2.632 -5.999 1.00 83.44 199 ILE A N 1
ATOM 1589 C CA . ILE A 1 199 ? -3.045 -3.241 -7.317 1.00 83.44 199 ILE A CA 1
ATOM 1590 C C . ILE A 1 199 ? -3.790 -4.568 -7.388 1.00 83.44 199 ILE A C 1
ATOM 1592 O O . ILE A 1 199 ? -3.498 -5.472 -6.606 1.00 83.44 199 ILE A O 1
ATOM 1596 N N . ASN A 1 200 ? -4.719 -4.699 -8.336 1.00 80.19 200 ASN A N 1
ATOM 1597 C CA . ASN A 1 200 ? -5.474 -5.932 -8.579 1.00 80.19 200 ASN A CA 1
ATOM 1598 C C . ASN A 1 200 ? -6.099 -6.511 -7.293 1.00 80.19 200 ASN A C 1
ATOM 1600 O O . ASN A 1 200 ? -6.032 -7.707 -7.015 1.00 80.19 200 ASN A O 1
ATOM 1604 N N . CYS A 1 201 ? -6.657 -5.638 -6.456 1.00 90.62 201 CYS A N 1
ATOM 1605 C CA . CYS A 1 201 ? -7.262 -6.032 -5.189 1.00 90.62 201 CYS A CA 1
ATOM 1606 C C . CYS A 1 201 ? -8.787 -5.951 -5.257 1.00 90.62 201 CYS A C 1
ATOM 1608 O O . CYS A 1 201 ? -9.339 -5.167 -6.030 1.00 90.62 201 CYS A O 1
ATOM 1610 N N . HIS A 1 202 ? -9.455 -6.750 -4.426 1.00 94.12 202 HIS A N 1
ATOM 1611 C CA . HIS A 1 202 ? -10.912 -6.873 -4.383 1.00 94.12 202 HIS A CA 1
ATOM 1612 C C . HIS A 1 202 ? -11.390 -6.917 -2.920 1.00 94.12 202 HIS A C 1
ATOM 1614 O O . HIS A 1 202 ? -10.715 -7.451 -2.048 1.00 94.12 202 HIS A O 1
ATOM 1620 N N . HIS A 1 203 ? -12.539 -6.317 -2.617 1.00 97.19 203 HIS A N 1
ATOM 1621 C CA . HIS A 1 203 ? -13.128 -6.271 -1.266 1.00 97.19 203 HIS A CA 1
ATOM 1622 C C . HIS A 1 203 ? -12.155 -5.738 -0.199 1.00 97.19 203 HIS A C 1
ATOM 1624 O O . HIS A 1 203 ? -11.838 -6.416 0.779 1.00 97.19 203 HIS A O 1
ATOM 1630 N N . ILE A 1 204 ? -11.654 -4.519 -0.399 1.00 97.56 204 ILE A N 1
ATOM 1631 C CA . ILE A 1 204 ? -10.643 -3.911 0.470 1.00 97.56 204 ILE A CA 1
ATOM 1632 C C . ILE A 1 204 ? -11.237 -2.768 1.283 1.00 97.56 204 ILE A C 1
ATOM 1634 O O . ILE A 1 204 ? -11.841 -1.852 0.727 1.00 97.56 204 ILE A O 1
ATOM 1638 N N . ALA A 1 205 ? -10.982 -2.777 2.591 1.00 96.50 205 ALA A N 1
ATOM 1639 C CA . ALA A 1 205 ? -11.269 -1.660 3.484 1.00 96.50 205 ALA A CA 1
ATOM 1640 C C . ALA A 1 205 ? -9.969 -0.977 3.934 1.00 96.50 205 ALA A C 1
ATOM 1642 O O . ALA A 1 205 ? -9.126 -1.582 4.597 1.00 96.50 205 ALA A O 1
ATOM 1643 N N . LEU A 1 206 ? -9.803 0.295 3.577 1.00 97.00 206 LEU A N 1
ATOM 1644 C CA . LEU A 1 206 ? -8.608 1.098 3.823 1.00 97.00 206 LEU A CA 1
ATOM 1645 C C . LEU A 1 206 ? -8.884 2.153 4.898 1.00 97.00 206 LEU A C 1
ATOM 1647 O O . LEU A 1 206 ? -9.593 3.123 4.647 1.00 97.00 206 LEU A O 1
ATOM 1651 N N . TYR A 1 207 ? -8.261 2.008 6.064 1.00 96.06 207 TYR A N 1
ATOM 1652 C CA . TYR A 1 207 ? -8.280 2.979 7.159 1.00 96.06 207 TYR A CA 1
ATOM 1653 C C . TYR A 1 207 ? -6.923 3.673 7.219 1.00 96.06 207 TYR A C 1
ATOM 1655 O O . TYR A 1 207 ? -5.974 3.166 7.818 1.00 96.06 207 TYR A O 1
ATOM 1663 N N . THR A 1 208 ? -6.783 4.807 6.534 1.00 95.06 208 THR A N 1
ATOM 1664 C CA . THR A 1 208 ? -5.446 5.315 6.193 1.00 95.06 208 THR A CA 1
ATOM 1665 C C . THR A 1 208 ? -5.181 6.740 6.656 1.00 95.06 208 THR A C 1
ATOM 1667 O O . THR A 1 208 ? -6.059 7.606 6.697 1.00 95.06 208 THR A O 1
ATOM 1670 N N . TYR A 1 209 ? -3.929 6.980 7.039 1.00 93.94 209 TYR A N 1
ATOM 1671 C CA . TYR A 1 209 ? -3.337 8.308 7.026 1.00 93.94 209 TYR A CA 1
ATOM 1672 C C . TYR A 1 209 ? -2.317 8.299 5.905 1.00 93.94 209 TYR A C 1
ATOM 1674 O O . TYR A 1 209 ? -1.335 7.563 5.990 1.00 93.94 209 TYR A O 1
ATOM 1682 N N . THR A 1 210 ? -2.551 9.066 4.847 1.00 88.88 210 THR A N 1
ATOM 1683 C CA . THR A 1 210 ? -1.605 9.144 3.735 1.00 88.88 210 THR A CA 1
ATOM 1684 C C . THR A 1 210 ? -1.326 10.579 3.327 1.00 88.88 210 THR A C 1
ATOM 1686 O O . THR A 1 210 ? -2.237 11.402 3.272 1.00 88.88 210 THR A O 1
ATOM 1689 N N . CYS A 1 211 ? -0.058 10.904 3.084 1.00 79.94 211 CYS A N 1
ATOM 1690 C CA . CYS A 1 211 ? 0.350 12.251 2.674 1.00 79.94 211 CYS A CA 1
ATOM 1691 C C . CYS A 1 211 ? 0.039 12.532 1.196 1.00 79.94 211 CYS A C 1
ATOM 1693 O O . CYS A 1 211 ? -0.022 13.691 0.786 1.00 79.94 211 CYS A O 1
ATOM 1695 N N . THR A 1 212 ? -0.162 11.486 0.395 1.00 79.38 212 THR A N 1
ATOM 1696 C CA . THR A 1 212 ? -0.461 11.573 -1.039 1.00 79.38 212 THR A CA 1
ATOM 1697 C C . THR A 1 212 ? -1.750 10.829 -1.364 1.00 79.38 212 THR A C 1
ATOM 1699 O O . THR A 1 212 ? -2.237 10.041 -0.562 1.00 79.38 212 THR A O 1
ATOM 1702 N N . ASN A 1 213 ? -2.333 11.098 -2.529 1.00 80.62 213 ASN A N 1
ATOM 1703 C CA . ASN A 1 213 ? -3.536 10.394 -2.962 1.00 80.62 213 ASN A CA 1
ATOM 1704 C C . ASN A 1 213 ? -3.214 8.900 -3.161 1.00 80.62 213 ASN A C 1
ATOM 1706 O O . ASN A 1 213 ? -2.259 8.600 -3.887 1.00 80.62 213 ASN A O 1
ATOM 1710 N N . PRO A 1 214 ? -3.977 7.964 -2.562 1.00 88.12 214 PRO A N 1
ATOM 1711 C CA . PRO A 1 214 ? -3.834 6.544 -2.860 1.00 88.12 214 PRO A CA 1
ATOM 1712 C C . PRO A 1 214 ? -4.015 6.273 -4.354 1.00 88.12 214 PRO A C 1
ATOM 1714 O O . PRO A 1 214 ? -4.914 6.839 -4.978 1.00 88.12 214 PRO A O 1
ATOM 1717 N N . VAL A 1 215 ? -3.193 5.386 -4.910 1.00 81.81 215 VAL A N 1
ATOM 1718 C CA . VAL A 1 215 ? -3.257 4.999 -6.324 1.00 81.81 215 VAL A CA 1
ATOM 1719 C C . VAL A 1 215 ? -3.903 3.624 -6.453 1.00 81.81 215 VAL A C 1
ATOM 1721 O O . VAL A 1 215 ? -3.438 2.662 -5.840 1.00 81.81 215 VAL A O 1
ATOM 1724 N N . PHE A 1 216 ? -4.948 3.527 -7.270 1.00 81.25 216 PHE A N 1
ATOM 1725 C CA . PHE A 1 216 ? -5.690 2.295 -7.538 1.00 81.25 216 PHE A CA 1
ATOM 1726 C C .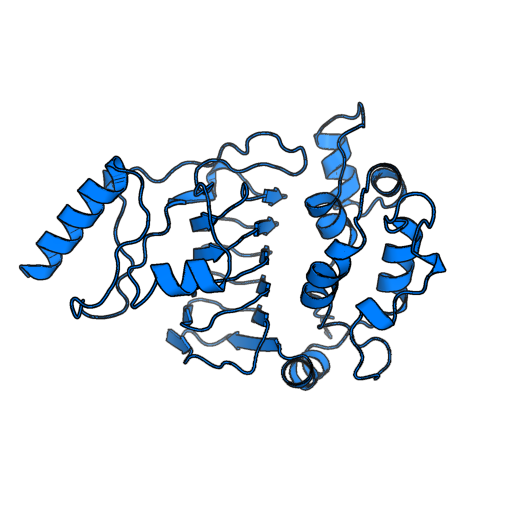 PHE A 1 216 ? -5.455 1.816 -8.972 1.00 81.25 216 PHE A C 1
ATOM 1728 O O . PHE A 1 216 ? -5.551 2.590 -9.926 1.00 81.25 216 PHE A O 1
ATOM 1735 N N . ILE A 1 217 ? -5.172 0.525 -9.136 1.00 79.19 217 ILE A N 1
ATOM 1736 C CA . ILE A 1 217 ? -4.802 -0.072 -10.424 1.00 79.19 217 ILE A CA 1
ATOM 1737 C C . ILE A 1 217 ? -5.508 -1.403 -10.577 1.00 79.19 217 ILE A C 1
ATOM 1739 O O . ILE A 1 217 ? -5.354 -2.276 -9.727 1.00 79.19 217 ILE A O 1
ATOM 1743 N N . ALA A 1 218 ? -6.243 -1.574 -11.677 1.00 77.12 218 ALA A N 1
ATOM 1744 C CA . ALA A 1 218 ? -7.012 -2.796 -11.928 1.00 77.12 218 ALA A CA 1
ATOM 1745 C C . ALA A 1 218 ? -7.915 -3.183 -10.734 1.00 77.12 218 ALA A C 1
ATOM 1747 O O . ALA A 1 218 ? -8.111 -4.356 -10.439 1.00 77.12 218 ALA A O 1
ATOM 1748 N N . CYS A 1 219 ? -8.442 -2.176 -10.035 1.00 82.81 219 CYS A N 1
ATOM 1749 C CA . CYS A 1 219 ? -9.327 -2.323 -8.885 1.00 82.81 219 CYS A CA 1
ATOM 1750 C C . CYS A 1 219 ? -10.746 -1.917 -9.284 1.00 82.81 219 CYS A C 1
ATOM 1752 O O . CYS A 1 219 ? -10.936 -0.892 -9.943 1.00 82.81 219 CYS A O 1
ATOM 1754 N N . ALA A 1 220 ? -11.743 -2.679 -8.840 1.00 86.12 220 ALA A N 1
ATOM 1755 C CA . ALA A 1 220 ? -13.146 -2.334 -9.036 1.00 86.12 220 ALA A CA 1
ATOM 1756 C C . ALA A 1 220 ? -13.610 -1.364 -7.923 1.00 86.12 220 ALA A C 1
ATOM 1758 O O . ALA A 1 220 ? -13.501 -1.721 -6.744 1.00 86.12 220 ALA A O 1
ATOM 1759 N N . PRO A 1 221 ? -14.091 -0.140 -8.240 1.00 88.88 221 PRO A N 1
ATOM 1760 C CA . PRO A 1 221 ? -14.397 0.878 -7.228 1.00 88.88 221 PRO A CA 1
ATOM 1761 C C . PRO A 1 221 ? -15.441 0.467 -6.185 1.00 88.88 221 PRO A C 1
ATOM 1763 O O . PRO A 1 221 ? -15.327 0.846 -5.026 1.00 88.88 221 PRO A O 1
ATOM 1766 N N . ASP A 1 222 ? -16.434 -0.324 -6.582 1.00 91.94 222 ASP A N 1
ATOM 1767 C CA . ASP A 1 222 ? -17.506 -0.861 -5.735 1.00 91.94 222 ASP A CA 1
ATOM 1768 C C . ASP A 1 222 ? -17.020 -1.895 -4.712 1.00 91.94 222 ASP A C 1
ATOM 1770 O O . ASP A 1 222 ? -17.705 -2.173 -3.731 1.00 91.94 222 ASP A O 1
ATOM 1774 N N . THR A 1 223 ? -15.816 -2.427 -4.911 1.00 93.38 223 THR A N 1
ATOM 1775 C CA . THR A 1 223 ? -15.172 -3.376 -3.998 1.00 93.38 223 THR A CA 1
ATOM 1776 C C . THR A 1 223 ? -14.167 -2.705 -3.058 1.00 93.38 223 THR A C 1
ATOM 1778 O O . THR A 1 223 ? -13.477 -3.382 -2.298 1.00 93.38 223 THR A O 1
ATOM 1781 N N . MET A 1 224 ? -14.062 -1.377 -3.110 1.00 95.19 224 MET A N 1
ATOM 1782 C CA . MET A 1 224 ? -13.133 -0.586 -2.310 1.00 95.19 224 MET A CA 1
ATOM 1783 C C . MET A 1 224 ? -13.906 0.259 -1.306 1.00 95.19 224 MET A C 1
ATOM 1785 O O . MET A 1 224 ? -14.950 0.823 -1.612 1.00 95.19 224 MET A O 1
ATOM 1789 N N . LEU A 1 225 ? -13.358 0.398 -0.109 1.00 95.19 225 LEU A N 1
ATOM 1790 C CA . LEU A 1 225 ? -13.900 1.252 0.933 1.00 95.19 225 LEU A CA 1
ATOM 1791 C C . LEU A 1 225 ? -12.757 2.042 1.557 1.00 95.19 225 LEU A C 1
ATOM 1793 O O . LEU A 1 225 ? -11.738 1.468 1.935 1.00 95.19 225 LEU A O 1
ATOM 1797 N N . THR A 1 226 ? -12.923 3.355 1.678 1.00 95.56 226 THR A N 1
ATOM 1798 C CA . THR A 1 226 ? -11.915 4.241 2.271 1.00 95.56 226 THR A CA 1
ATOM 1799 C C . THR A 1 226 ? -12.440 4.928 3.521 1.00 95.56 226 THR A C 1
ATOM 1801 O O . THR A 1 226 ? -13.606 5.304 3.609 1.00 95.56 226 THR A O 1
ATOM 1804 N N . ALA A 1 227 ? -11.568 5.096 4.504 1.00 95.25 227 ALA A N 1
ATOM 1805 C CA . ALA A 1 227 ? -11.849 5.753 5.766 1.00 95.25 227 ALA A CA 1
ATOM 1806 C C . ALA A 1 227 ? -10.556 6.384 6.314 1.00 95.25 227 ALA A C 1
ATOM 1808 O O . ALA A 1 227 ? -9.451 5.932 5.979 1.00 95.25 227 ALA A O 1
ATOM 1809 N N . PRO A 1 228 ? -10.649 7.415 7.170 1.00 94.25 228 PRO A N 1
ATOM 1810 C CA . PRO A 1 228 ? -9.471 7.942 7.840 1.00 94.25 228 PRO A CA 1
ATOM 1811 C C . PRO A 1 228 ? -8.886 6.902 8.806 1.00 94.25 228 PRO A C 1
ATOM 1813 O O . PRO A 1 228 ? -9.598 6.040 9.324 1.00 94.25 228 PRO A O 1
ATOM 1816 N N . TYR A 1 229 ? -7.579 6.991 9.068 1.00 92.81 229 TYR A N 1
ATOM 1817 C CA . TYR A 1 229 ? -6.891 6.143 10.047 1.00 92.81 229 TYR A CA 1
ATOM 1818 C C . TYR A 1 229 ? -7.611 6.163 11.395 1.00 92.81 229 TYR A C 1
ATOM 1820 O O . TYR A 1 229 ? -7.886 7.232 11.934 1.00 92.81 229 TYR A O 1
ATOM 1828 N N . ASN A 1 230 ? -7.897 4.987 11.946 1.00 88.81 230 ASN A N 1
ATOM 1829 C CA . ASN A 1 230 ? -8.832 4.817 13.059 1.00 88.81 230 ASN A CA 1
ATOM 1830 C C . ASN A 1 230 ? -8.247 4.010 14.231 1.00 88.81 230 ASN A C 1
ATOM 1832 O O . ASN A 1 230 ? -8.992 3.583 15.109 1.00 88.81 230 ASN A O 1
ATOM 1836 N N . THR A 1 231 ? -6.936 3.765 14.258 1.00 88.12 231 THR A N 1
ATOM 1837 C CA . THR A 1 231 ? -6.294 2.969 15.314 1.00 88.12 231 THR A CA 1
ATOM 1838 C C . THR A 1 231 ? -5.578 3.888 16.311 1.00 88.12 231 THR A C 1
ATOM 1840 O O . THR A 1 231 ? -4.570 4.496 15.948 1.00 88.12 231 THR A O 1
ATOM 1843 N N . PRO A 1 232 ? -6.053 4.016 17.565 1.00 84.81 232 PRO A N 1
ATOM 1844 C CA . PRO A 1 232 ? -5.330 4.747 18.606 1.00 84.81 232 PRO A CA 1
ATOM 1845 C C . PRO A 1 232 ? -3.997 4.063 18.922 1.00 84.81 232 PRO A C 1
ATOM 1847 O O . PRO A 1 232 ? -3.948 2.837 19.025 1.00 84.81 232 PRO A O 1
ATOM 1850 N N . ARG A 1 233 ? -2.920 4.837 19.100 1.00 83.56 233 ARG A N 1
ATOM 1851 C CA . ARG A 1 233 ? -1.593 4.298 19.454 1.00 83.56 233 ARG A CA 1
ATOM 1852 C C . ARG A 1 233 ? -0.837 5.210 20.410 1.00 83.56 233 ARG A C 1
ATOM 1854 O O . ARG A 1 233 ? -0.966 6.432 20.371 1.00 83.56 233 ARG A O 1
ATOM 1861 N N . VAL A 1 234 ? 0.002 4.607 21.248 1.00 83.81 234 VAL A N 1
ATOM 1862 C CA . VAL A 1 234 ? 0.939 5.332 22.116 1.00 83.81 234 VAL A CA 1
ATOM 1863 C C . VAL A 1 234 ? 1.975 6.057 21.250 1.00 83.81 234 VAL A C 1
ATOM 1865 O O . VAL A 1 234 ? 2.562 5.462 20.346 1.00 83.81 234 VAL A O 1
ATOM 1868 N N . GLN A 1 235 ? 2.213 7.343 21.531 1.00 86.31 235 GLN A N 1
ATOM 1869 C CA . GLN A 1 235 ? 3.184 8.189 20.815 1.00 86.31 235 GLN A CA 1
ATOM 1870 C C . GLN A 1 235 ? 2.938 8.316 19.295 1.00 86.31 235 GLN A C 1
ATOM 1872 O O . GLN A 1 235 ? 3.882 8.560 18.536 1.00 86.31 235 GLN A O 1
ATOM 1877 N N . LEU A 1 236 ? 1.690 8.189 18.829 1.00 87.19 236 LEU A N 1
ATOM 1878 C CA . LEU A 1 236 ? 1.335 8.282 17.408 1.00 87.19 236 LEU A CA 1
ATOM 1879 C C . LEU A 1 236 ? 1.873 9.566 16.753 1.00 87.19 236 LEU A C 1
ATOM 1881 O O . LEU A 1 236 ? 2.544 9.507 15.723 1.00 87.19 236 LEU A O 1
ATOM 1885 N N . LEU A 1 237 ? 1.664 10.731 17.373 1.00 87.44 237 LEU A N 1
ATOM 1886 C CA . LEU A 1 237 ? 2.109 12.024 16.845 1.00 87.44 237 LEU A CA 1
ATOM 1887 C C . LEU A 1 237 ? 3.631 12.136 16.761 1.00 87.44 237 LEU A C 1
ATOM 1889 O O . LEU A 1 237 ? 4.153 12.883 15.930 1.00 87.44 237 LEU A O 1
ATOM 1893 N N . ARG A 1 238 ? 4.358 11.457 17.652 1.00 88.44 238 ARG A N 1
ATOM 1894 C CA . ARG A 1 238 ? 5.820 11.395 17.601 1.00 88.44 238 ARG A CA 1
ATOM 1895 C C . ARG A 1 238 ? 6.271 10.513 16.437 1.00 88.44 238 ARG A C 1
ATOM 1897 O O . ARG A 1 238 ? 7.105 10.961 15.658 1.00 88.44 238 ARG A O 1
ATOM 1904 N N . ARG A 1 239 ? 5.675 9.327 16.280 1.00 88.50 239 ARG A N 1
ATOM 1905 C CA . ARG A 1 239 ? 5.986 8.388 15.189 1.00 88.50 239 ARG A CA 1
ATOM 1906 C C . ARG A 1 239 ? 5.711 8.993 13.811 1.00 88.50 239 ARG A C 1
ATOM 1908 O O . ARG A 1 239 ? 6.552 8.894 12.925 1.00 88.50 239 ARG A O 1
ATOM 1915 N N . LEU A 1 240 ? 4.595 9.711 13.647 1.00 88.75 240 LEU A N 1
ATOM 1916 C CA . LEU A 1 240 ? 4.295 10.457 12.415 1.00 88.75 240 LEU A CA 1
ATOM 1917 C C . LEU A 1 240 ? 5.376 11.504 12.097 1.00 88.75 240 LEU A C 1
ATOM 1919 O O . LEU A 1 240 ? 5.827 11.600 10.957 1.00 88.75 240 LEU A O 1
ATOM 1923 N N . ARG A 1 241 ? 5.837 12.257 13.107 1.00 86.94 241 ARG A N 1
ATOM 1924 C CA . ARG A 1 241 ? 6.904 13.261 12.947 1.00 86.94 241 ARG A CA 1
ATOM 1925 C C . ARG A 1 241 ? 8.247 12.635 12.569 1.00 86.94 241 ARG A C 1
ATOM 1927 O O . ARG A 1 241 ? 8.913 13.139 11.664 1.00 86.94 241 ARG A O 1
ATOM 1934 N N . GLU A 1 242 ? 8.630 11.552 13.239 1.00 85.56 242 GLU A N 1
ATOM 1935 C CA . GLU A 1 242 ? 9.867 10.809 12.960 1.00 85.56 242 GLU A CA 1
ATOM 1936 C C . GLU A 1 242 ? 9.850 10.186 11.555 1.00 85.56 242 GLU A C 1
ATOM 1938 O O . GLU A 1 242 ? 10.865 10.214 10.868 1.00 85.56 242 GLU A O 1
ATOM 1943 N N . ALA A 1 243 ? 8.687 9.725 11.084 1.00 81.06 243 ALA A N 1
ATOM 1944 C CA . ALA A 1 243 ? 8.484 9.219 9.725 1.00 81.06 243 ALA A CA 1
ATOM 1945 C C . ALA A 1 243 ? 8.267 10.323 8.667 1.00 81.06 243 ALA A C 1
ATOM 1947 O O . ALA A 1 243 ? 8.015 10.014 7.504 1.00 81.06 243 ALA A O 1
ATOM 1948 N N . HIS A 1 244 ? 8.330 11.600 9.062 1.00 79.81 244 HIS A N 1
ATOM 1949 C CA . HIS A 1 244 ? 8.076 12.772 8.211 1.00 79.81 244 HIS A CA 1
ATOM 1950 C C . HIS A 1 244 ? 6.704 12.763 7.516 1.00 79.81 244 HIS A C 1
ATOM 1952 O O . HIS A 1 244 ? 6.500 13.421 6.494 1.00 79.81 244 HIS A O 1
ATOM 1958 N N . LEU A 1 245 ? 5.734 12.074 8.117 1.00 82.62 245 LEU A N 1
ATOM 1959 C CA . LEU A 1 245 ? 4.346 12.037 7.682 1.00 82.62 245 LEU A CA 1
ATOM 1960 C C . LEU A 1 245 ? 3.645 13.289 8.204 1.00 82.62 245 LEU A C 1
ATOM 1962 O O . LEU A 1 245 ? 3.059 13.307 9.287 1.00 82.62 245 LEU A O 1
ATOM 1966 N N . THR A 1 246 ? 3.792 14.375 7.454 1.00 77.50 246 THR A N 1
ATOM 1967 C CA . THR A 1 246 ? 3.253 15.690 7.800 1.00 77.50 246 THR A CA 1
ATOM 1968 C C . THR A 1 246 ? 2.363 16.209 6.679 1.00 77.50 246 THR A C 1
ATOM 1970 O O . THR A 1 246 ? 2.590 15.917 5.507 1.00 77.50 246 THR A O 1
ATOM 1973 N N . GLY A 1 247 ? 1.342 16.986 7.039 1.00 74.88 247 GLY A N 1
ATOM 1974 C CA . GLY A 1 247 ? 0.430 17.611 6.083 1.00 74.88 247 GLY A CA 1
ATOM 1975 C C . GLY A 1 247 ? -0.999 17.079 6.155 1.00 74.88 247 GLY A C 1
ATOM 1976 O O . GLY A 1 247 ? -1.445 16.554 7.180 1.00 74.88 247 GLY A O 1
ATOM 1977 N N . ARG A 1 248 ? -1.738 17.293 5.061 1.00 81.06 248 ARG A N 1
ATOM 1978 C CA . ARG A 1 248 ? -3.128 16.849 4.913 1.00 81.06 248 ARG A CA 1
ATOM 1979 C C . ARG A 1 248 ? -3.165 15.326 4.804 1.00 81.06 248 ARG A C 1
ATOM 1981 O O . ARG A 1 248 ? -2.395 14.749 4.047 1.00 81.06 248 ARG A O 1
ATOM 1988 N N . ASN A 1 249 ? -4.102 14.704 5.512 1.00 88.56 249 ASN A N 1
ATOM 1989 C CA . ASN A 1 249 ? -4.437 13.305 5.290 1.00 88.56 249 ASN A CA 1
ATOM 1990 C C . ASN A 1 249 ? -5.302 13.178 4.019 1.00 88.56 249 ASN A C 1
ATOM 1992 O O . ASN A 1 249 ? -6.429 13.669 3.999 1.00 88.56 249 ASN A O 1
ATOM 1996 N N . CYS A 1 250 ? -4.772 12.533 2.982 1.00 86.50 250 CYS A N 1
ATOM 1997 C CA . CYS A 1 250 ? -5.367 12.378 1.651 1.00 86.50 250 CYS A CA 1
ATOM 1998 C C . CYS A 1 250 ? -6.116 11.044 1.460 1.00 86.50 250 CYS A C 1
ATOM 2000 O O . CYS A 1 250 ? -6.362 10.630 0.331 1.00 86.50 250 CYS A O 1
ATOM 2002 N N . TRP A 1 251 ? -6.505 10.377 2.551 1.00 91.31 251 TRP A N 1
ATOM 2003 C CA . TRP A 1 251 ? -7.319 9.149 2.538 1.00 91.31 251 TRP A CA 1
ATOM 2004 C C . TRP A 1 251 ? -8.621 9.262 1.728 1.00 91.31 251 TRP A C 1
ATOM 2006 O O . TRP A 1 251 ? -9.150 8.262 1.256 1.00 91.31 251 TRP A O 1
ATOM 2016 N N . ASP A 1 252 ? -9.152 10.479 1.602 1.00 86.62 252 ASP A N 1
ATOM 2017 C CA . ASP A 1 252 ? -10.484 10.784 1.090 1.00 86.62 252 ASP A CA 1
ATOM 2018 C C . ASP A 1 252 ? -10.529 11.021 -0.425 1.00 86.62 252 ASP A C 1
ATOM 2020 O O . ASP A 1 252 ? -11.588 11.362 -0.965 1.00 86.62 252 ASP A O 1
ATOM 2024 N N . PHE A 1 253 ? -9.387 10.901 -1.101 1.00 79.31 253 PHE A N 1
ATOM 2025 C CA . PHE A 1 253 ? -9.268 11.138 -2.530 1.00 79.31 253 PHE A CA 1
ATOM 2026 C C . PHE A 1 253 ? -8.250 10.182 -3.158 1.00 79.31 253 PHE A C 1
ATOM 2028 O O . PHE A 1 253 ? -7.045 10.426 -3.151 1.00 79.31 253 PHE A O 1
ATOM 2035 N N . GLY A 1 254 ? -8.759 9.081 -3.710 1.00 79.81 254 GLY A N 1
ATOM 2036 C CA . GLY A 1 254 ? -7.987 8.149 -4.524 1.00 79.81 254 GLY A CA 1
ATOM 2037 C C . GLY A 1 254 ? -7.846 8.617 -5.966 1.00 79.81 254 GLY A C 1
ATOM 2038 O O . GLY A 1 254 ? -8.724 9.309 -6.486 1.00 79.81 254 GLY A O 1
ATOM 2039 N N . ILE A 1 255 ? -6.778 8.192 -6.631 1.00 73.56 255 ILE A N 1
ATOM 2040 C CA . ILE A 1 255 ? -6.576 8.380 -8.068 1.00 73.56 255 ILE A CA 1
ATOM 2041 C C . ILE A 1 255 ? -6.307 7.050 -8.767 1.00 73.56 255 ILE A C 1
ATOM 2043 O O . ILE A 1 255 ? -5.796 6.110 -8.162 1.00 73.56 255 ILE A O 1
ATOM 2047 N N . ASP A 1 256 ? -6.659 6.964 -10.042 1.00 71.12 256 ASP A N 1
ATOM 2048 C CA . ASP A 1 256 ? -6.213 5.880 -10.911 1.00 71.12 256 ASP A CA 1
ATOM 2049 C C . ASP A 1 256 ? -4.847 6.204 -11.547 1.00 71.12 256 ASP A C 1
ATOM 2051 O O . ASP A 1 256 ? -4.235 7.247 -11.296 1.00 71.12 256 ASP A O 1
ATOM 2055 N N . MET A 1 257 ? -4.379 5.316 -12.424 1.00 58.50 257 MET A N 1
ATOM 2056 C CA . MET A 1 257 ? -3.141 5.484 -13.201 1.00 58.50 257 MET A CA 1
ATOM 2057 C C . MET A 1 257 ? -3.099 6.758 -14.064 1.00 58.50 257 MET A C 1
ATOM 2059 O O . MET A 1 257 ? -2.039 7.121 -14.563 1.00 58.50 257 MET A O 1
ATOM 2063 N N . LYS A 1 258 ? -4.228 7.444 -14.266 1.00 48.62 258 LYS A N 1
ATOM 2064 C CA . LYS A 1 258 ? -4.296 8.698 -15.023 1.00 48.62 258 LYS A CA 1
ATOM 2065 C C . LYS A 1 258 ? -4.217 9.942 -14.159 1.00 48.62 258 LYS A C 1
ATOM 2067 O O . LYS A 1 258 ? -4.288 11.050 -14.694 1.00 48.62 258 LYS A O 1
ATOM 2072 N N . GLY A 1 259 ? -4.175 9.775 -12.841 1.00 54.50 259 GLY A N 1
ATOM 2073 C CA . GLY A 1 259 ? -4.409 10.875 -11.916 1.00 54.50 259 GLY A CA 1
ATOM 2074 C C . GLY A 1 259 ? -5.870 11.333 -11.888 1.00 54.50 259 GLY A C 1
ATOM 2075 O O . GLY A 1 259 ? -6.148 12.409 -11.357 1.00 54.50 259 GLY A O 1
ATOM 2076 N N . VAL A 1 260 ? -6.807 10.560 -12.455 1.00 68.62 260 VAL A N 1
ATOM 2077 C CA . VAL A 1 260 ? -8.243 10.858 -12.373 1.00 68.62 260 VAL A CA 1
ATOM 2078 C C . VAL A 1 260 ? -8.776 10.323 -11.053 1.00 68.62 260 VAL A C 1
ATOM 2080 O O . VAL A 1 260 ? -8.328 9.288 -10.569 1.00 68.62 260 VAL A O 1
ATOM 2083 N N . ALA A 1 261 ? -9.739 11.036 -10.468 1.00 77.06 261 ALA A N 1
ATOM 2084 C CA . ALA A 1 261 ? -10.386 10.627 -9.230 1.00 77.06 261 ALA A CA 1
ATOM 2085 C C . ALA A 1 261 ? -10.951 9.201 -9.349 1.00 77.06 261 ALA A C 1
ATOM 2087 O O . ALA A 1 261 ? -11.832 8.939 -10.170 1.00 77.06 261 ALA A O 1
ATOM 2088 N N . PHE A 1 262 ? -10.463 8.300 -8.502 1.00 81.81 262 PHE A N 1
ATOM 2089 C CA . PHE A 1 262 ? -10.973 6.943 -8.393 1.00 81.81 262 PHE A CA 1
ATOM 2090 C C . PHE A 1 262 ? -12.231 6.958 -7.508 1.00 81.81 262 PHE A C 1
ATOM 2092 O O . PHE A 1 262 ? -12.143 7.368 -6.344 1.00 81.81 262 PHE A O 1
ATOM 2099 N N . PRO A 1 263 ? -13.409 6.547 -8.019 1.00 86.31 263 PRO A N 1
ATOM 2100 C CA . PRO A 1 263 ? -14.692 6.740 -7.344 1.00 86.31 263 PRO A CA 1
ATOM 2101 C C . PRO A 1 263 ? -14.935 5.681 -6.257 1.00 86.31 263 PRO A C 1
ATOM 2103 O O . PRO A 1 263 ? -15.897 4.921 -6.315 1.00 86.31 263 PRO A O 1
ATOM 2106 N N . CYS A 1 264 ? -14.048 5.620 -5.265 1.00 87.19 264 CYS A N 1
ATOM 2107 C CA . CYS A 1 264 ? -14.189 4.726 -4.123 1.00 87.19 264 CYS A CA 1
ATOM 2108 C C . CYS A 1 264 ? -15.199 5.280 -3.097 1.00 87.19 264 CYS A C 1
ATOM 2110 O O . CYS A 1 264 ? -15.132 6.459 -2.726 1.00 87.19 264 CYS A O 1
ATOM 2112 N N . PRO A 1 265 ? -16.128 4.443 -2.608 1.00 91.69 265 PRO A N 1
ATOM 2113 C CA . PRO A 1 265 ? -16.950 4.748 -1.449 1.00 91.69 265 PRO A CA 1
ATOM 2114 C C . PRO A 1 265 ? -16.119 5.156 -0.227 1.00 91.69 265 PRO A C 1
ATOM 2116 O O . PRO A 1 265 ? -15.081 4.562 0.089 1.00 91.69 265 PRO A O 1
ATOM 2119 N N . LYS A 1 266 ? -16.622 6.161 0.490 1.00 94.12 266 LYS A N 1
ATOM 2120 C CA . LYS A 1 266 ? -16.132 6.549 1.815 1.00 94.12 266 LYS A CA 1
ATOM 2121 C C . LYS A 1 266 ? -17.015 5.888 2.862 1.00 94.12 266 LYS A C 1
ATOM 2123 O O . LYS A 1 266 ? -18.237 5.908 2.714 1.00 94.12 266 LYS A O 1
ATOM 2128 N N . LEU A 1 267 ? -16.411 5.324 3.901 1.00 93.38 267 LEU A N 1
ATOM 2129 C CA . LEU A 1 267 ? -17.148 4.766 5.029 1.00 93.38 267 LEU A CA 1
ATOM 2130 C C . LEU A 1 267 ? -17.905 5.894 5.743 1.00 93.38 267 LEU A C 1
ATOM 2132 O O . LEU A 1 267 ? -17.261 6.862 6.147 1.00 93.38 267 LEU A O 1
ATOM 2136 N N . PRO A 1 268 ? -19.234 5.801 5.914 1.00 91.69 268 PRO A N 1
ATOM 2137 C CA . PRO A 1 268 ? -19.986 6.815 6.641 1.00 91.69 268 PRO A CA 1
ATOM 2138 C C . PRO A 1 268 ? -19.475 6.970 8.083 1.00 91.69 268 PRO A C 1
ATOM 2140 O O . PRO A 1 268 ? -19.134 5.962 8.715 1.00 91.69 268 PRO A O 1
ATOM 2143 N N . PRO A 1 269 ? -19.436 8.196 8.641 1.00 89.38 269 PRO A N 1
ATOM 2144 C CA . PRO A 1 269 ? -18.992 8.418 10.015 1.00 89.38 269 PRO A CA 1
ATOM 2145 C C . PRO A 1 269 ? -19.745 7.571 11.045 1.00 89.38 269 PRO A C 1
ATOM 2147 O O . PRO A 1 269 ? -19.156 7.160 12.035 1.00 89.38 269 PRO A O 1
ATOM 2150 N N . GLU A 1 270 ? -21.021 7.263 10.816 1.00 86.69 270 GLU A N 1
ATOM 2151 C CA . GLU A 1 270 ? -21.869 6.487 11.729 1.00 86.69 270 GLU A CA 1
ATOM 2152 C C . GLU A 1 270 ? -21.441 5.018 11.851 1.00 86.69 270 GLU A C 1
ATOM 2154 O O . GLU A 1 270 ? -21.682 4.382 12.877 1.00 86.69 270 GLU A O 1
ATOM 2159 N N . GLU A 1 271 ? -20.794 4.485 10.814 1.00 86.44 271 GLU A N 1
ATOM 2160 C CA . GLU A 1 271 ? -20.253 3.122 10.769 1.00 86.44 271 GLU A CA 1
ATOM 2161 C C . GLU A 1 271 ? -18.769 3.083 11.182 1.00 86.44 271 GLU A C 1
ATOM 2163 O O . GLU A 1 271 ? -18.149 2.018 11.269 1.00 86.44 271 GLU A O 1
ATOM 2168 N N . PHE A 1 272 ? -18.180 4.248 11.465 1.00 86.75 272 PHE A N 1
ATOM 2169 C CA . PHE A 1 272 ? -16.781 4.383 11.829 1.00 86.75 272 PHE A CA 1
ATOM 2170 C C . PHE A 1 272 ? -16.536 3.965 13.282 1.00 86.75 272 PHE A C 1
ATOM 2172 O O . PHE A 1 272 ? -17.051 4.560 14.229 1.00 86.75 272 PHE A O 1
ATOM 2179 N N . SER A 1 273 ? -15.689 2.955 13.471 1.00 81.56 273 SER A N 1
ATOM 2180 C CA . SER A 1 273 ? -15.317 2.446 14.793 1.00 81.56 273 SER A CA 1
ATOM 2181 C C . SER A 1 273 ? -13.802 2.250 14.914 1.00 81.56 273 SER A C 1
ATOM 2183 O O . SER 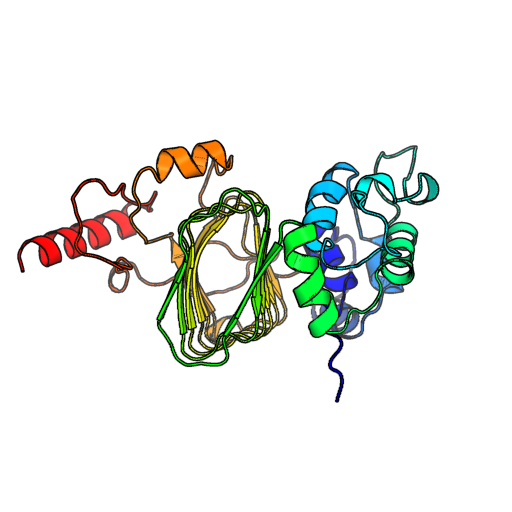A 1 273 ? -13.141 1.980 13.909 1.00 81.56 273 SER A O 1
ATOM 2185 N N . PRO A 1 274 ? -13.221 2.419 16.117 1.00 77.88 274 PRO A N 1
ATOM 2186 C CA . PRO A 1 274 ? -11.806 2.160 16.355 1.00 77.88 274 PRO A CA 1
ATOM 2187 C C . PRO A 1 274 ? -11.461 0.679 16.229 1.00 77.88 274 PRO A C 1
ATOM 2189 O O . PRO A 1 274 ? -12.157 -0.172 16.783 1.00 77.88 274 PRO A O 1
ATOM 2192 N N . PHE A 1 275 ? -10.304 0.379 15.633 1.00 76.88 275 PHE A N 1
ATOM 2193 C CA . PHE A 1 275 ? -9.660 -0.911 15.877 1.00 76.88 275 PHE A CA 1
ATOM 2194 C C . PHE A 1 275 ? -8.985 -0.884 17.245 1.0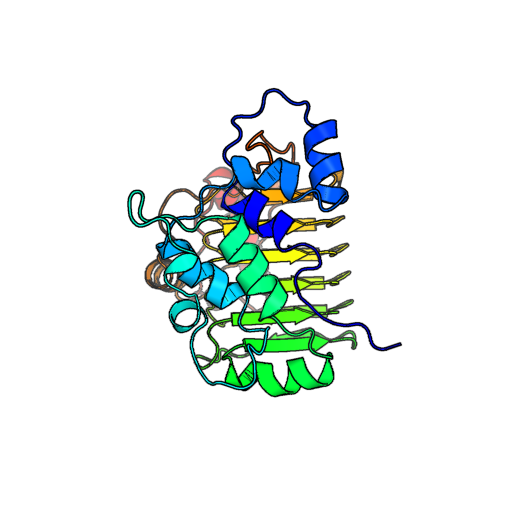0 76.88 275 PHE A C 1
ATOM 2196 O O . PHE A 1 275 ? -8.015 -0.154 17.454 1.00 76.88 275 PHE A O 1
ATOM 2203 N N . LEU A 1 276 ? -9.509 -1.680 18.174 1.00 68.62 276 LEU A N 1
ATOM 2204 C CA . LEU A 1 276 ? -8.954 -1.856 19.510 1.00 68.62 276 LEU A CA 1
ATOM 2205 C C . LEU A 1 276 ? -8.399 -3.274 19.622 1.00 68.62 276 LEU A C 1
ATOM 2207 O O . LEU A 1 276 ? -9.155 -4.238 19.699 1.00 68.62 276 LEU A O 1
ATOM 2211 N N . ALA A 1 277 ? -7.073 -3.401 19.613 1.00 57.62 277 ALA A N 1
ATOM 2212 C CA . ALA A 1 277 ? -6.405 -4.687 19.823 1.00 57.62 277 ALA A CA 1
ATOM 2213 C C . ALA A 1 277 ? -6.310 -5.068 21.316 1.00 57.62 277 ALA A C 1
ATOM 2215 O O . ALA A 1 277 ? -6.109 -6.236 21.659 1.00 57.62 277 ALA A O 1
ATOM 2216 N N . LYS A 1 278 ? -6.425 -4.080 22.216 1.00 63.75 278 LYS A N 1
ATOM 2217 C CA . LYS A 1 278 ? -6.279 -4.209 23.674 1.00 63.75 278 LYS A CA 1
ATOM 2218 C C . LYS A 1 278 ? -7.227 -3.244 24.393 1.00 63.75 278 LYS A C 1
ATOM 2220 O O . LYS A 1 278 ? -7.720 -2.291 23.788 1.00 63.75 278 LYS A O 1
ATOM 2225 N N . GLU A 1 279 ? -7.467 -3.493 25.680 1.00 60.66 279 GLU A N 1
ATOM 2226 C CA . GLU A 1 279 ? -8.130 -2.522 26.556 1.00 60.66 279 GLU A CA 1
ATOM 2227 C C . GLU A 1 279 ? -7.370 -1.191 26.533 1.00 60.66 279 GLU A C 1
ATOM 2229 O O . GLU A 1 279 ? -6.141 -1.164 26.589 1.00 60.66 279 GLU A O 1
ATOM 2234 N N . ILE A 1 280 ? -8.116 -0.092 26.431 1.00 62.25 280 ILE A N 1
ATOM 2235 C CA . ILE A 1 280 ? -7.563 1.259 26.338 1.00 62.25 280 ILE A CA 1
ATOM 2236 C C . ILE A 1 280 ? -6.947 1.616 27.686 1.00 62.25 280 ILE A C 1
ATOM 2238 O O . ILE A 1 280 ? -7.663 1.787 28.674 1.00 62.25 280 ILE A O 1
ATOM 2242 N N . THR A 1 281 ? -5.628 1.770 27.714 1.00 61.31 281 THR A N 1
ATOM 2243 C CA . THR A 1 281 ? -4.884 2.099 28.937 1.00 61.31 281 THR A CA 1
ATOM 2244 C C . THR A 1 281 ? -4.969 3.585 29.292 1.00 61.31 281 THR A C 1
ATOM 2246 O O . THR A 1 281 ? -4.743 3.967 30.439 1.00 61.31 281 THR A O 1
ATOM 2249 N N . GLY A 1 282 ? -5.365 4.428 28.330 1.00 63.41 282 GLY A N 1
ATOM 2250 C CA . GLY A 1 282 ? -5.510 5.875 28.486 1.00 63.41 282 GLY A CA 1
ATOM 2251 C C . GLY A 1 282 ? -4.267 6.662 28.072 1.00 63.41 282 GLY A C 1
ATOM 2252 O O . GLY A 1 282 ? -4.312 7.890 28.088 1.00 63.41 282 GLY A O 1
ATOM 2253 N N . GLU A 1 283 ? -3.194 5.973 27.679 1.00 67.75 283 GLU A N 1
ATOM 2254 C CA . GLU A 1 283 ? -1.961 6.568 27.147 1.00 67.75 283 GLU A CA 1
ATOM 2255 C C . GLU A 1 283 ? -1.982 6.705 25.614 1.00 67.75 283 GLU A C 1
ATOM 2257 O O . GLU A 1 283 ? -1.090 7.320 25.026 1.00 67.75 283 GLU A O 1
ATOM 2262 N N . GLU A 1 284 ? -2.984 6.127 24.946 1.00 75.00 284 GLU A N 1
ATOM 2263 C CA . GLU A 1 284 ? -3.102 6.142 23.494 1.00 75.00 284 GLU A CA 1
ATOM 2264 C C . GLU A 1 284 ? -3.558 7.514 22.973 1.00 75.00 284 GLU A C 1
ATOM 2266 O O . GLU A 1 284 ? -4.538 8.100 23.441 1.00 75.00 284 GLU A O 1
ATOM 2271 N N . GLU A 1 285 ? -2.868 8.013 21.949 1.00 79.31 285 GLU A N 1
ATOM 2272 C CA . GLU A 1 285 ? -3.244 9.238 21.250 1.00 79.31 285 GLU A CA 1
ATOM 2273 C C . GLU A 1 285 ? -4.302 8.926 20.181 1.00 79.31 285 GLU A C 1
ATOM 2275 O O . GLU A 1 285 ? -4.233 7.906 19.484 1.00 79.31 285 GLU A O 1
ATOM 2280 N N . LEU A 1 286 ? -5.289 9.819 20.043 1.00 77.12 286 LEU A N 1
ATOM 2281 C CA . LEU A 1 286 ? -6.301 9.708 18.997 1.00 77.12 286 LEU A CA 1
ATOM 2282 C C . LEU A 1 286 ? -5.680 9.981 17.617 1.00 77.12 286 LEU A C 1
ATOM 2284 O O . LEU A 1 286 ? -4.841 10.879 17.490 1.00 77.12 286 LEU A O 1
ATOM 2288 N N . PRO A 1 287 ? -6.121 9.261 16.572 1.00 79.88 287 PRO A N 1
ATOM 2289 C CA . PRO A 1 287 ? -5.780 9.601 15.199 1.00 79.88 287 PRO A CA 1
ATOM 2290 C C . PRO A 1 287 ? -6.181 11.034 14.829 1.00 79.88 287 PRO A C 1
ATOM 2292 O O . PRO A 1 287 ? -7.142 11.587 15.365 1.00 79.88 287 PRO A O 1
ATOM 2295 N N . LEU A 1 288 ? -5.471 11.619 13.860 1.00 82.25 288 LEU A N 1
ATOM 2296 C CA . LEU A 1 288 ? -5.801 12.922 13.272 1.00 82.25 288 LEU A CA 1
ATOM 2297 C C . LEU A 1 288 ? -7.024 12.793 12.346 1.00 82.25 288 LEU A C 1
ATOM 2299 O O . LEU A 1 288 ? -6.892 12.717 11.122 1.00 82.25 288 LEU A O 1
ATOM 2303 N N . LEU A 1 289 ? -8.208 12.713 12.951 1.00 83.88 289 LEU A N 1
ATOM 2304 C CA . LEU A 1 289 ? -9.488 12.523 12.271 1.00 83.88 289 LEU A CA 1
ATOM 2305 C C . LEU A 1 289 ? -10.095 13.854 11.796 1.00 83.88 289 LEU A C 1
ATOM 2307 O O . LEU A 1 289 ? -9.933 14.879 12.462 1.00 83.88 289 LEU A O 1
ATOM 2311 N N . PRO A 1 290 ? -10.853 13.856 10.685 1.00 84.94 290 PRO A N 1
ATOM 2312 C CA . PRO A 1 290 ? -11.799 14.931 10.405 1.00 84.94 290 PRO A CA 1
ATOM 2313 C C . PRO A 1 290 ? -1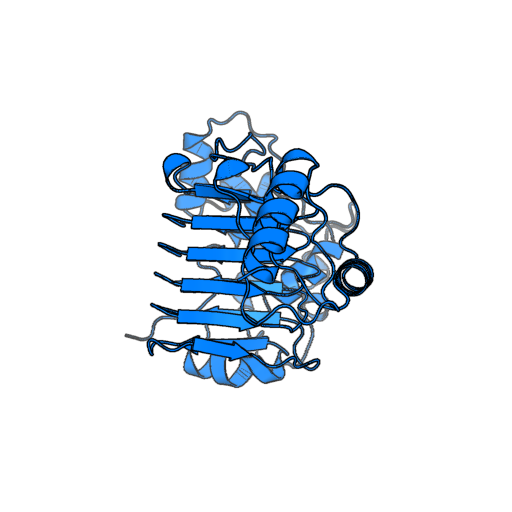2.863 15.022 11.510 1.00 84.94 290 PRO A C 1
ATOM 2315 O O . PRO A 1 290 ? -13.213 14.009 12.115 1.00 84.94 290 PRO A O 1
ATOM 2318 N N . THR A 1 291 ? -13.412 16.218 11.738 1.00 85.75 291 THR A N 1
ATOM 2319 C CA . THR A 1 291 ? -14.309 16.510 12.873 1.00 85.75 291 THR A CA 1
ATOM 2320 C C . THR A 1 291 ? -15.496 15.550 12.975 1.00 85.75 291 THR A C 1
ATOM 2322 O O . THR A 1 291 ? -15.750 15.010 14.046 1.00 85.75 291 THR A O 1
ATOM 2325 N N . GLU A 1 292 ? -16.174 15.273 11.861 1.00 86.38 292 GLU A N 1
ATOM 2326 C CA . GLU A 1 292 ? -17.315 14.344 11.803 1.00 86.38 292 GLU A CA 1
ATOM 2327 C C . GLU A 1 292 ? -16.963 12.910 12.239 1.00 86.38 292 GLU A C 1
ATOM 2329 O O . GLU A 1 292 ? -17.721 12.281 12.975 1.00 86.38 292 GLU A O 1
ATOM 2334 N N . TYR A 1 293 ? -15.779 12.411 11.872 1.00 87.38 293 TYR A N 1
ATOM 2335 C CA . TYR A 1 293 ? -15.295 11.099 12.310 1.00 87.38 293 TYR A CA 1
ATOM 2336 C C . TYR A 1 293 ? -14.835 11.144 13.766 1.00 87.38 293 TYR A C 1
ATOM 2338 O O . TYR A 1 293 ? -15.065 10.197 14.512 1.00 87.38 293 TYR A O 1
ATOM 2346 N N . GLU A 1 294 ? -14.202 12.239 14.193 1.00 85.81 294 GLU A N 1
ATOM 2347 C CA . GLU A 1 294 ? -13.710 12.403 15.560 1.00 85.81 294 GLU A CA 1
ATOM 2348 C C . GLU A 1 294 ? -14.847 12.394 16.592 1.00 85.81 294 GLU A C 1
ATOM 2350 O O . GLU A 1 294 ? -14.716 11.772 17.650 1.00 85.81 294 GLU A O 1
ATOM 2355 N N . GLU A 1 295 ? -15.970 13.050 16.294 1.00 84.94 295 GLU A N 1
ATOM 2356 C CA . GLU A 1 295 ? -17.142 13.088 17.172 1.00 84.94 295 GLU A CA 1
ATOM 2357 C C . GLU A 1 295 ? -17.725 11.690 17.405 1.00 84.94 295 GLU A C 1
ATOM 2359 O O . GLU A 1 295 ? -17.908 11.284 18.561 1.00 84.94 295 GLU A O 1
ATOM 2364 N N . VAL A 1 296 ? -17.945 10.925 16.329 1.00 82.44 296 VAL A N 1
ATOM 2365 C CA . VAL A 1 296 ? -18.448 9.546 16.427 1.00 82.44 296 VAL A CA 1
ATOM 2366 C C . VAL A 1 296 ? -17.429 8.653 17.127 1.00 82.44 296 VAL A C 1
ATOM 2368 O O . VAL A 1 296 ? -17.775 7.917 18.053 1.00 82.44 296 VAL A O 1
ATOM 2371 N N . PHE A 1 297 ? -16.150 8.779 16.780 1.00 82.50 297 PHE A N 1
ATOM 2372 C CA . PHE A 1 297 ? -15.079 7.997 17.387 1.00 82.50 297 PHE A CA 1
ATOM 2373 C C . PHE A 1 297 ? -14.999 8.205 18.902 1.00 82.50 297 PHE A C 1
ATOM 2375 O O . PHE A 1 297 ? -14.964 7.243 19.672 1.00 82.50 297 PHE A O 1
ATOM 2382 N N . ARG A 1 298 ? -15.040 9.463 19.364 1.00 84.31 298 ARG A N 1
ATOM 2383 C CA . ARG A 1 298 ? -15.073 9.792 20.797 1.00 84.31 298 ARG A CA 1
ATOM 2384 C C . ARG A 1 298 ? -16.330 9.246 21.470 1.00 84.31 298 ARG A C 1
ATOM 2386 O O . ARG A 1 298 ? -16.247 8.786 22.609 1.00 84.31 298 ARG A O 1
ATOM 2393 N N . HIS A 1 299 ? -17.482 9.280 20.799 1.00 84.19 299 HIS A N 1
ATOM 2394 C CA . HIS A 1 299 ? -18.719 8.707 21.327 1.00 84.19 299 HIS A CA 1
ATOM 2395 C C . HIS A 1 299 ? -18.606 7.188 21.540 1.00 84.19 299 HIS A C 1
ATOM 2397 O O . HIS A 1 299 ? -18.929 6.697 22.628 1.00 84.19 299 HIS A O 1
ATOM 2403 N N . VAL A 1 300 ? -18.082 6.459 20.551 1.00 82.44 300 VAL A N 1
ATOM 2404 C CA . VAL A 1 300 ? -17.849 5.008 20.634 1.00 82.44 300 VAL A CA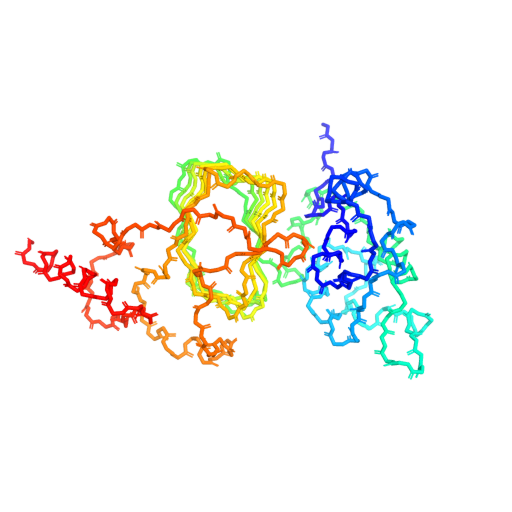 1
ATOM 2405 C C . VAL A 1 300 ? -16.869 4.684 21.763 1.00 82.44 300 VAL A C 1
ATOM 2407 O O . VAL A 1 300 ? -17.187 3.880 22.638 1.00 82.44 300 VAL A O 1
ATOM 2410 N N . LEU A 1 301 ? -15.725 5.373 21.826 1.00 78.62 301 LEU A N 1
ATOM 2411 C CA . LEU A 1 301 ? -14.731 5.173 22.886 1.00 78.62 301 LEU A CA 1
ATOM 2412 C C . LEU A 1 301 ? -15.289 5.430 24.291 1.00 78.62 301 LEU A C 1
ATOM 2414 O O . LEU A 1 301 ? -15.020 4.669 25.218 1.00 78.62 301 LEU A O 1
ATOM 2418 N N . ASN A 1 302 ? -16.074 6.494 24.466 1.00 80.94 302 ASN A N 1
ATOM 2419 C CA . ASN A 1 302 ? -16.692 6.810 25.754 1.00 80.94 302 ASN A CA 1
ATOM 2420 C C . ASN A 1 302 ? -17.737 5.772 26.173 1.00 80.94 302 ASN A C 1
ATOM 2422 O O . ASN A 1 302 ? -17.945 5.572 27.368 1.00 80.94 302 ASN A O 1
ATOM 2426 N N . THR A 1 303 ? -18.405 5.142 25.209 1.00 79.25 303 THR A N 1
ATOM 2427 C CA . THR A 1 303 ? -19.362 4.064 25.469 1.00 79.25 303 THR A CA 1
ATOM 2428 C C . THR A 1 303 ? -18.632 2.797 25.901 1.00 79.25 303 THR A C 1
ATOM 2430 O O . THR A 1 303 ? -18.983 2.227 26.929 1.00 79.25 303 THR A O 1
ATOM 2433 N N . LEU A 1 304 ? -17.554 2.431 25.199 1.00 73.38 304 LEU A N 1
ATOM 2434 C CA . LEU A 1 304 ? -16.719 1.271 25.529 1.00 73.38 304 LEU A CA 1
ATOM 2435 C C . LEU A 1 304 ? -16.017 1.392 26.890 1.00 73.38 304 LEU A C 1
ATOM 2437 O O . LEU A 1 304 ? -15.819 0.392 27.560 1.00 73.38 304 LEU A O 1
ATOM 2441 N N . LYS A 1 305 ? -15.669 2.606 27.336 1.00 70.81 305 LYS A N 1
ATOM 2442 C CA . LYS A 1 305 ? -15.096 2.841 28.678 1.00 70.81 305 LYS A CA 1
ATOM 2443 C C . LYS A 1 305 ? -16.106 2.715 29.826 1.00 70.81 305 LYS A C 1
ATOM 2445 O O . LYS A 1 305 ? -15.700 2.711 30.985 1.00 70.81 305 LYS A O 1
ATOM 2450 N N . LYS A 1 306 ? -17.410 2.737 29.533 1.00 60.25 306 LYS A N 1
ATOM 2451 C CA . LYS A 1 306 ? -18.486 2.654 30.540 1.00 60.25 306 LYS A CA 1
ATOM 2452 C C . LYS A 1 306 ? -19.012 1.232 30.739 1.00 60.25 306 LYS A C 1
ATOM 2454 O O . LYS A 1 306 ? -19.726 1.006 31.715 1.00 60.25 306 LYS A O 1
ATOM 2459 N N . THR A 1 307 ? -18.713 0.337 29.804 1.00 54.56 307 THR A N 1
ATOM 2460 C CA . THR A 1 307 ? -18.956 -1.110 29.873 1.00 54.56 307 THR A CA 1
ATOM 2461 C C . THR A 1 307 ? -17.783 -1.817 30.520 1.00 54.56 307 THR A C 1
ATOM 2463 O O . THR A 1 307 ? -18.050 -2.739 31.318 1.00 54.56 307 THR A O 1
#

Radius of gyration: 19.78 Å; chains: 1; bounding box: 49×44×57 Å

Sequence (307 aa):
MDLSYYVFDSLLIIFVCLFFDNSTSDSLDTIIQHAMAGDYPYFIPHLSIPSEAIHSLSLLFACGDTLGEERSLSTMIPASCQDEATGFYKPYELIVFLENHLTFLSFSEYRRLAPHNHIRLLYNENQQELRVQERPSFSSAHYLHCHHTAVEDDSSYTALILQDCSHTSFQFSTVAGIVVLRDCDHVTLSICCNRLLVINCHHIALYTYTCTNPVFIACAPDTMLTAPYNTPRVQLLRRLREAHLTGRNCWDFGIDMKGVAFPCPKLPPEEFSPFLAKEITGEEELPLLPTEYEEVFRHVLNTLKKT

Foldseek 3Di:
DQDLDDLDPAPPVVQLQVFFAQPDPDDPVVVLVCRVVNPCVVGQVRGWAALVCLVVVQLNLLLFQQPPDLDGPSVVQDCVQADPVPNTGRRVSRVVVCVVRRDRDGPVRSVVCQLSSLEAEAEDPDQEEAEAEEDPSHQEYEYEPAENYEYAEAYEHQEYEYECYECYEEHYQAHLHEYEAENYECYEYAYEYAEYEYECYFQYEYAYFYVDAYEYYVYDQARYEFEHRAEWAACSVVSCVVSVVDDDRNSPFHAYSNRHTRNHHYDQLQNDEHDDPDDCPPNTDGGPHDPSNVVSHVVRVVVVVVD

Organism: Blastocystis sp. subtype 1 (strain ATCC 50177 / NandII) (NCBI:txid478820)

pLDDT: mean 75.82, std 14.65, range [28.81, 97.56]

Secondary structure (DSSP, 8-state):
---B--S-S-HHHHHHHHHB-------HHHHHHHHHTT-HHHHGGGB-EETTHHHHHHHHHTTS-STT----HHHHS-GGGEETTTTEEPHHHHHHHHHHHS---BHHHHHHHTTTTTEEEEE--S--EEEE---TT-SEEEEES-BS-EEEEEEEEEEEEEES-EEEEEEEEEEEEEEEEES-EEEEEEEEEEEEEEES-EEEEEEEEESSPPEEES--GGGEEEEE----BTTHHHHHHHTT--S---TT-EEETTSPEE-PPBPPGGG-----SS---S-PBPP---HHHHHHHHHHHHHHTT-

InterPro domains:
  IPR012945 Tubulin binding cofactor C-like domain [PF07986] (145-251)
  IPR016098 Cyclase-associated protein CAP/septum formation inhibitor MinC, C-terminal [G3DSA:2.160.20.70] (122-263)
  IPR017901 C-CAP/cofactor C-like domain [PS51329] (115-262)